Protein AF-A0A836RP99-F1 (afdb_monomer_lite)

Radius of gyration: 42.67 Å; chains: 1; bounding box: 109×90×119 Å

Foldseek 3Di:
DDDDDDDDDDDDPDDDDDDDDPPDPDDDPDDDDDDDDPDDPDCPPVVVVVVVVVVVVVVVVVVVVVVVVVVVVVVVVVVVLVVLFVVQQVVLLVVVVVVCVVPVPDDDDQAFDKDAPDDFWIKTKDWAQDPPDQWTKIWIWTWGGHDPDPIDIDIDIDIHGDPDDPPVPPPPDALEAAPDDEDEAEADAQAEAQEEHHYQYHYHYDPHYHYNYAYWYQDPPPDDTDGPDDDDDDDDDDDDDDDDDEDEPVPPPPDPDWDPDDPPDDDDDDPDPDDDPPPPPPPPPFDETEGELDEQAQDPVRNQSEHEYAGEYEYAYQYHREHHYYYPYHDHYDYHNHHRHYPPPPPPPPPVVPDDD

Secondary structure (DSSP, 8-state):
-PPP---PPP-----------------------------PPP-TTHHHHHHHHHHHHHHHHHHHHHHHHHHHHHHHHHHHHHHHHHHHHHHHHHHHHHHHHH-TT-PPPSS-EEEEEETTEEEEEEEE--SSSSEEEEEEEEEE--TTS-PEEEEEEEEEE-SS-----S-TTEEEEE--SS--EEEPTT-EE-SEEEESS-EEEPTT-EE-S-EEE--SSSS-PBP---------------PPPPEEGGGS-SSS-------------------------------EEEE-SEEE---SS-TT-EEEESSEEEE-SSEEEESEEEESS-EEE-SSSEEEE----------------

Sequence (357 aa):
MRPATKKHGSGAAMRATVVVRKGKAKGGRAGIGLMHMPAVGPIRGLAMLMVLAMLAVAVSVSFAMIRSALVEELLTSRRSSDFEARQAADTGASLALKRLAADPGWIPDPNPLTGSLGNDRSFSVEVQISDEGRGRQIRSVGQVGGEGGEGKAVERTLLVALTKQPTDVQPQAAIMAFRGSGVGVRLRANMRVDGDVWARSTVKIQQGVQLDGQVRERAQFGLGWSEVKPHKLTRYWTPGGDEYHSYDLAAIGPGNGVGDGYGSGNGADDDFEGDGDDGEGDGEGQSTITLRNIVLGPGSDNPRGVYFFDGTIVLENNVLLEGTLVATGNIIISGSDIHLAVVVPAGGSGTGDPAGS

pLDDT: mean 70.55, std 21.05, range [19.95, 97.25]

Structure (mmCIF, N/CA/C/O backbone):
data_AF-A0A836RP99-F1
#
_entry.id   AF-A0A836RP99-F1
#
loop_
_atom_site.group_PDB
_atom_site.id
_atom_site.type_symbol
_atom_site.label_atom_id
_atom_site.label_alt_id
_atom_site.label_comp_id
_atom_site.label_asym_id
_atom_site.label_entity_id
_atom_site.label_seq_id
_atom_site.pdbx_PDB_ins_code
_atom_site.Cartn_x
_atom_site.Cartn_y
_atom_site.Cartn_z
_atom_site.occupancy
_atom_site.B_iso_or_equiv
_atom_site.auth_seq_id
_atom_site.auth_comp_id
_atom_site.auth_asym_id
_atom_site.auth_atom_id
_atom_site.pdbx_PDB_model_num
ATOM 1 N N . MET A 1 1 ? 29.884 4.778 14.886 1.00 41.62 1 MET A N 1
ATOM 2 C CA . MET A 1 1 ? 30.180 5.228 13.507 1.00 41.62 1 MET A CA 1
ATOM 3 C C . MET A 1 1 ? 28.860 5.582 12.835 1.00 41.62 1 MET A C 1
ATOM 5 O O . MET A 1 1 ? 28.009 4.714 12.735 1.00 41.62 1 MET A O 1
ATOM 9 N N . ARG A 1 2 ? 28.632 6.858 12.493 1.00 30.08 2 ARG A N 1
ATOM 10 C CA . ARG A 1 2 ? 27.412 7.325 11.802 1.00 30.08 2 ARG A CA 1
ATOM 11 C C . ARG A 1 2 ? 27.676 7.367 10.291 1.00 30.08 2 ARG A C 1
ATOM 13 O O . ARG A 1 2 ? 28.750 7.845 9.927 1.00 30.08 2 ARG A O 1
ATOM 20 N N . PRO A 1 3 ? 26.756 6.920 9.418 1.00 47.09 3 PRO A N 1
ATOM 21 C CA . PRO A 1 3 ? 26.960 7.034 7.983 1.00 47.09 3 PRO A CA 1
ATOM 22 C C . PRO A 1 3 ? 26.645 8.460 7.512 1.00 47.09 3 PRO A C 1
ATOM 24 O O . PRO A 1 3 ? 25.686 9.092 7.956 1.00 47.09 3 PRO A O 1
ATOM 27 N N . ALA A 1 4 ? 27.498 8.970 6.628 1.00 42.44 4 ALA A N 1
ATOM 28 C CA . ALA A 1 4 ? 27.385 10.290 6.032 1.00 42.44 4 ALA A CA 1
ATOM 29 C C . ALA A 1 4 ? 26.243 10.328 5.004 1.00 42.44 4 ALA A C 1
ATOM 31 O O . ALA A 1 4 ? 26.237 9.579 4.029 1.00 42.44 4 ALA A O 1
ATOM 32 N N . THR A 1 5 ? 25.295 11.241 5.199 1.00 42.00 5 THR A N 1
ATOM 33 C CA . THR A 1 5 ? 24.231 11.546 4.239 1.00 42.00 5 THR A CA 1
ATOM 34 C C . THR A 1 5 ? 24.815 12.286 3.034 1.00 42.00 5 THR A C 1
ATOM 36 O O . THR A 1 5 ? 25.232 13.443 3.143 1.00 42.00 5 THR A O 1
ATOM 39 N N . LYS A 1 6 ? 24.849 11.622 1.875 1.00 45.50 6 LYS A N 1
ATOM 40 C CA . LYS A 1 6 ? 25.218 12.220 0.585 1.00 45.50 6 LYS A CA 1
ATOM 41 C C . LYS A 1 6 ? 24.062 13.097 0.091 1.00 45.50 6 LYS A C 1
ATOM 43 O O . LYS A 1 6 ? 22.984 12.607 -0.227 1.00 45.50 6 LYS A O 1
ATOM 48 N N . LYS A 1 7 ? 24.296 14.409 0.040 1.00 42.47 7 LYS A N 1
ATOM 49 C CA . LYS A 1 7 ? 23.385 15.413 -0.527 1.00 42.47 7 LYS A CA 1
ATOM 50 C C . LYS A 1 7 ? 23.347 15.233 -2.051 1.00 42.47 7 LYS 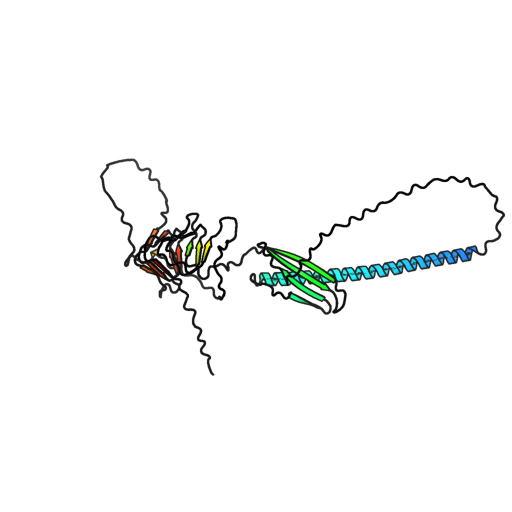A C 1
ATOM 52 O O . LYS A 1 7 ? 24.346 15.501 -2.717 1.00 42.47 7 LYS A O 1
ATOM 57 N N . HIS A 1 8 ? 22.225 14.774 -2.604 1.00 42.28 8 HIS A N 1
ATOM 58 C CA . HIS A 1 8 ? 22.010 14.786 -4.050 1.00 42.28 8 HIS A CA 1
ATOM 59 C C . HIS A 1 8 ? 21.801 16.229 -4.520 1.00 42.28 8 HIS A C 1
ATOM 61 O O . HIS A 1 8 ? 20.887 16.924 -4.078 1.00 42.28 8 HIS A O 1
ATOM 67 N N . GLY A 1 9 ? 22.712 16.691 -5.376 1.00 39.47 9 GLY A N 1
ATOM 68 C CA . GLY A 1 9 ? 22.651 17.997 -6.012 1.00 39.47 9 GLY A CA 1
ATOM 69 C C . GLY A 1 9 ? 21.488 18.073 -6.995 1.00 39.47 9 GLY A C 1
ATOM 70 O O . GLY A 1 9 ? 21.336 17.215 -7.860 1.00 39.47 9 GLY A O 1
ATOM 71 N N . SER A 1 10 ? 20.691 19.127 -6.838 1.00 40.22 10 SER A N 1
ATOM 72 C CA . SER A 1 10 ? 19.699 19.599 -7.800 1.00 40.22 10 SER A CA 1
ATOM 73 C C . SER A 1 10 ? 20.322 19.701 -9.196 1.00 40.22 10 SER A C 1
ATOM 75 O O . SER A 1 10 ? 21.293 20.433 -9.404 1.00 40.22 10 SER A O 1
ATOM 77 N N . GLY A 1 11 ? 19.781 18.930 -10.139 1.00 40.53 11 GLY A N 1
ATOM 78 C CA . GLY A 1 11 ? 20.155 18.973 -11.546 1.00 40.53 11 GLY A CA 1
ATOM 79 C C . GLY A 1 11 ? 19.749 20.309 -12.156 1.00 40.53 11 GLY A C 1
ATOM 80 O O . GLY A 1 11 ? 18.599 20.506 -12.542 1.00 40.53 11 GLY A O 1
ATOM 81 N N . ALA A 1 12 ? 20.706 21.230 -12.252 1.00 42.59 12 ALA A N 1
ATOM 82 C CA . ALA A 1 12 ? 20.560 22.443 -13.036 1.00 42.59 12 ALA A CA 1
ATOM 83 C C . ALA A 1 12 ? 20.386 22.061 -14.513 1.00 42.59 12 ALA A C 1
ATOM 85 O O . ALA A 1 12 ? 21.287 21.501 -15.140 1.00 42.59 12 ALA A O 1
ATOM 86 N N . ALA A 1 13 ? 19.209 22.357 -15.065 1.00 44.91 13 ALA A N 1
ATOM 87 C CA . ALA A 1 13 ? 18.915 22.208 -16.480 1.00 44.91 13 ALA A CA 1
ATOM 88 C C . ALA A 1 13 ? 19.925 23.020 -17.309 1.00 44.91 13 ALA A C 1
ATOM 90 O O . ALA A 1 13 ? 19.914 24.252 -17.314 1.00 44.91 13 ALA A O 1
ATOM 91 N N . MET A 1 14 ? 20.809 22.314 -18.013 1.00 41.06 14 MET A N 1
ATOM 92 C CA . MET A 1 14 ? 21.788 22.893 -18.924 1.00 41.06 14 MET A CA 1
ATOM 93 C C . MET A 1 14 ? 21.050 23.445 -20.156 1.00 41.06 14 MET A C 1
ATOM 95 O O . MET A 1 14 ? 20.786 22.735 -21.124 1.00 41.06 14 MET A O 1
ATOM 99 N N . ARG A 1 15 ? 20.670 24.726 -20.121 1.00 42.41 15 ARG A N 1
ATOM 100 C CA . ARG A 1 15 ? 20.248 25.463 -21.319 1.00 42.41 15 ARG A CA 1
ATOM 101 C C . ARG A 1 15 ? 21.493 25.823 -22.126 1.00 42.41 15 ARG A C 1
ATOM 103 O O . ARG A 1 15 ? 22.201 26.772 -21.801 1.00 42.41 15 ARG A O 1
ATOM 110 N N . ALA A 1 16 ? 21.760 25.057 -23.179 1.00 43.38 16 ALA A N 1
ATOM 111 C CA . ALA A 1 16 ? 22.758 25.405 -24.179 1.00 43.38 16 ALA A CA 1
ATOM 112 C C . ALA A 1 16 ? 22.219 26.540 -25.067 1.00 43.38 16 ALA A C 1
ATOM 114 O O . ALA A 1 16 ? 21.420 26.317 -25.976 1.00 43.38 16 ALA A O 1
ATOM 115 N N . THR A 1 17 ? 22.638 27.773 -24.791 1.00 44.47 17 THR A N 1
ATOM 116 C CA . THR A 1 17 ? 22.351 28.928 -25.649 1.00 44.47 17 THR A CA 1
ATOM 117 C C . THR A 1 17 ? 23.368 28.955 -26.788 1.00 44.47 17 THR A C 1
ATOM 119 O O . THR A 1 17 ? 24.534 29.295 -26.585 1.00 44.47 17 THR A O 1
ATOM 122 N N . VAL A 1 18 ? 22.947 28.587 -27.998 1.00 50.62 18 VAL A N 1
ATOM 123 C CA . VAL A 1 18 ? 23.774 28.714 -29.207 1.00 50.62 18 VAL A CA 1
ATOM 124 C C . VAL A 1 18 ? 23.861 30.194 -29.581 1.00 50.62 18 VAL A C 1
ATOM 126 O O . VAL A 1 18 ? 22.927 30.771 -30.134 1.00 50.62 18 VAL A O 1
ATOM 129 N N . VAL A 1 19 ? 24.992 30.830 -29.271 1.00 50.84 19 VAL A N 1
ATOM 130 C CA . VAL A 1 19 ? 25.293 32.196 -29.718 1.00 50.84 19 VAL A CA 1
ATOM 131 C C . VAL A 1 19 ? 25.863 32.126 -31.133 1.00 50.84 19 VAL A C 1
ATOM 133 O O . VAL A 1 19 ? 27.052 31.882 -31.335 1.00 50.84 19 VAL A O 1
ATOM 136 N N . VAL A 1 20 ? 25.014 32.363 -32.132 1.00 54.31 20 VAL A N 1
ATOM 137 C CA . VAL A 1 20 ? 25.450 32.555 -33.521 1.00 54.31 20 VAL A CA 1
ATOM 138 C C . VAL A 1 20 ? 26.108 33.933 -33.632 1.00 54.31 20 VAL A C 1
ATOM 140 O O . VAL A 1 20 ? 25.438 34.959 -33.752 1.00 54.31 20 VAL A O 1
ATOM 143 N N . ARG A 1 21 ? 27.444 33.982 -33.582 1.00 43.94 21 ARG A N 1
ATOM 144 C CA . ARG A 1 21 ? 28.197 35.200 -33.909 1.00 43.94 21 ARG A CA 1
ATOM 145 C C . ARG A 1 21 ? 28.147 35.431 -35.419 1.00 43.94 21 ARG A C 1
ATOM 147 O O . ARG A 1 21 ? 28.812 34.746 -36.190 1.00 43.94 21 ARG A O 1
ATOM 154 N N . LYS A 1 22 ? 27.370 36.431 -35.835 1.00 49.56 22 LYS A N 1
ATOM 155 C CA . LYS A 1 22 ? 27.329 36.939 -37.210 1.00 49.56 22 LYS A CA 1
ATOM 156 C C . LYS A 1 22 ? 28.665 37.628 -37.521 1.00 49.56 22 LYS A C 1
ATOM 158 O O . LYS A 1 22 ? 28.880 38.782 -37.156 1.00 49.56 22 LYS A O 1
ATOM 163 N N . GLY A 1 23 ? 29.588 36.896 -38.145 1.00 49.03 23 GLY A N 1
ATOM 164 C CA . GLY A 1 23 ? 30.849 37.438 -38.645 1.00 49.03 23 GLY A CA 1
ATOM 165 C C . GLY A 1 23 ? 30.580 38.499 -39.712 1.00 49.03 23 GLY A C 1
ATOM 166 O O . GLY A 1 23 ? 30.047 38.204 -40.779 1.00 49.03 23 GLY A O 1
ATOM 167 N N . LYS A 1 24 ? 30.913 39.753 -39.405 1.00 50.66 24 LYS A N 1
ATOM 168 C CA . LYS A 1 24 ? 30.804 40.896 -40.315 1.00 50.66 24 LYS A CA 1
ATOM 169 C C . LYS A 1 24 ? 31.902 40.761 -41.376 1.00 50.66 24 LYS A C 1
ATOM 171 O O . LYS A 1 24 ? 33.063 41.054 -41.100 1.00 50.66 24 LYS A O 1
ATOM 176 N N . ALA A 1 25 ? 31.544 40.276 -42.565 1.00 48.72 25 ALA A N 1
ATOM 177 C CA . ALA A 1 25 ? 32.450 40.205 -43.705 1.00 48.72 25 ALA A CA 1
ATOM 178 C C . ALA A 1 25 ? 32.920 41.622 -44.071 1.00 48.72 25 ALA A C 1
ATOM 180 O O . ALA A 1 25 ? 32.130 42.486 -44.455 1.00 48.72 25 ALA A O 1
ATOM 181 N N . LYS A 1 26 ? 34.217 41.874 -43.883 1.00 53.69 26 LYS A N 1
ATOM 182 C CA . LYS A 1 26 ? 34.879 43.133 -44.217 1.00 53.69 26 LYS A CA 1
ATOM 183 C C . LYS A 1 26 ? 35.111 43.131 -45.729 1.00 53.69 26 LYS A C 1
ATOM 185 O O . LYS A 1 26 ? 35.974 42.413 -46.223 1.00 53.69 26 LYS A O 1
ATOM 190 N N . GLY A 1 27 ? 34.294 43.889 -46.458 1.00 52.59 27 GLY A N 1
ATOM 191 C CA . GLY A 1 27 ? 34.442 44.094 -47.896 1.00 52.59 27 GLY A CA 1
ATOM 192 C C . GLY A 1 27 ? 35.747 44.821 -48.209 1.00 52.59 27 GLY A C 1
ATOM 193 O O . GLY A 1 27 ? 35.818 46.042 -48.105 1.00 52.59 27 GLY A O 1
ATOM 194 N N . GLY A 1 28 ? 36.775 44.063 -48.584 1.00 46.94 28 GLY A N 1
ATOM 195 C CA . GLY A 1 28 ? 37.978 44.568 -49.234 1.00 46.94 28 GLY A CA 1
ATOM 196 C C . GLY A 1 28 ? 37.820 44.448 -50.745 1.00 46.94 28 GLY A C 1
ATOM 197 O O . GLY A 1 28 ? 38.075 43.390 -51.312 1.00 46.94 28 GLY A O 1
ATOM 198 N N . ARG A 1 29 ? 37.383 45.527 -51.401 1.00 52.28 29 ARG A N 1
ATOM 199 C CA . ARG A 1 29 ? 37.520 45.699 -52.854 1.00 52.28 29 ARG A CA 1
ATOM 200 C C . ARG A 1 29 ? 39.002 45.940 -53.155 1.00 52.28 29 ARG A C 1
ATOM 202 O O . ARG A 1 29 ? 39.464 47.073 -53.082 1.00 52.28 29 ARG A O 1
ATOM 209 N N . ALA A 1 30 ? 39.740 44.880 -53.466 1.00 50.22 30 ALA A N 1
ATOM 210 C CA . ALA A 1 30 ? 41.013 44.992 -54.166 1.00 50.22 30 ALA A CA 1
ATOM 211 C C . ALA A 1 30 ? 40.717 44.962 -55.671 1.00 50.22 30 ALA A C 1
ATOM 213 O O . ALA A 1 30 ? 40.128 44.005 -56.172 1.00 50.22 30 ALA A O 1
ATOM 214 N N . GLY A 1 31 ? 41.053 46.048 -56.369 1.00 50.94 31 GLY A N 1
ATOM 215 C CA . GLY A 1 31 ? 40.954 46.136 -57.820 1.00 50.94 31 GLY A CA 1
ATOM 216 C C . GLY A 1 31 ? 41.864 45.100 -58.469 1.00 50.94 31 GLY A C 1
ATOM 217 O O . GLY A 1 31 ? 43.080 45.143 -58.302 1.00 50.94 31 GLY A O 1
ATOM 218 N N . ILE A 1 32 ? 41.263 44.160 -59.191 1.00 50.28 32 ILE A N 1
ATOM 219 C CA . ILE A 1 32 ? 41.982 43.183 -60.001 1.00 50.28 32 ILE A CA 1
ATOM 220 C C . ILE A 1 32 ? 42.312 43.876 -61.322 1.00 50.28 32 ILE A C 1
ATOM 222 O O . ILE A 1 32 ? 41.437 44.097 -62.158 1.00 50.28 32 ILE A O 1
ATOM 226 N N . GLY A 1 33 ? 43.577 44.264 -61.474 1.00 49.03 33 GLY A N 1
ATOM 227 C CA . GLY A 1 33 ? 44.131 44.668 -62.758 1.00 49.03 33 GLY A CA 1
ATOM 228 C C . GLY A 1 33 ? 44.092 43.489 -63.727 1.00 49.03 33 GLY A C 1
ATOM 229 O O . GLY A 1 33 ? 44.551 42.395 -63.399 1.00 49.03 33 GLY A O 1
ATOM 230 N N . LEU A 1 34 ? 43.529 43.717 -64.915 1.00 51.47 34 LEU A N 1
ATOM 231 C CA . LEU A 1 34 ? 43.629 42.804 -66.049 1.00 51.47 34 LEU A CA 1
ATOM 232 C C . LEU A 1 34 ? 45.110 42.632 -66.421 1.00 51.47 34 LEU A C 1
ATOM 234 O O . LEU A 1 34 ? 45.678 43.465 -67.124 1.00 51.47 34 LEU A O 1
ATOM 238 N N . MET A 1 35 ? 45.729 41.539 -65.978 1.00 49.06 35 MET A N 1
ATOM 239 C CA . MET A 1 35 ? 46.938 41.020 -66.610 1.00 49.06 35 MET A CA 1
ATOM 240 C C . MET A 1 35 ? 46.537 39.966 -67.639 1.00 49.06 35 MET A C 1
ATOM 242 O O . MET A 1 35 ? 45.934 38.946 -67.311 1.00 49.06 35 MET A O 1
ATOM 246 N N . HIS A 1 36 ? 46.867 40.260 -68.896 1.00 52.25 36 HIS A N 1
ATOM 247 C CA . HIS A 1 36 ? 46.822 39.348 -70.033 1.00 52.25 36 HIS A CA 1
ATOM 248 C C . HIS A 1 36 ? 47.552 38.042 -69.681 1.00 52.25 36 HIS A C 1
ATOM 250 O O . HIS A 1 36 ? 48.761 38.054 -69.450 1.00 52.25 36 HIS A O 1
ATOM 256 N N . MET A 1 37 ? 46.828 36.922 -69.638 1.00 46.06 37 MET A N 1
ATOM 257 C CA . MET A 1 37 ? 47.446 35.602 -69.533 1.00 46.06 37 MET A CA 1
ATOM 258 C C . MET A 1 37 ? 47.820 35.087 -70.931 1.00 46.06 37 MET A C 1
ATOM 260 O O . MET A 1 37 ? 46.981 35.136 -71.834 1.00 46.06 37 MET A O 1
ATOM 264 N N . PRO A 1 38 ? 49.051 34.583 -71.128 1.00 50.22 38 PRO A N 1
ATOM 265 C CA . PRO A 1 38 ? 49.446 33.929 -72.368 1.00 50.22 38 PRO A CA 1
ATOM 266 C C . PRO A 1 38 ? 48.685 32.608 -72.554 1.00 50.22 38 PRO A C 1
ATOM 268 O O . PRO A 1 38 ? 48.367 31.911 -71.589 1.00 50.22 38 PRO A O 1
ATOM 271 N N . ALA A 1 39 ? 48.391 32.277 -73.812 1.00 56.56 39 ALA A N 1
ATOM 272 C CA . ALA A 1 39 ? 47.653 31.087 -74.216 1.00 56.56 39 ALA A CA 1
ATOM 273 C C . ALA A 1 39 ? 48.288 29.801 -73.652 1.00 56.56 39 ALA A C 1
ATOM 275 O O . ALA A 1 39 ? 49.416 29.439 -73.987 1.00 56.56 39 ALA A O 1
ATOM 276 N N . VAL A 1 40 ? 47.543 29.115 -72.785 1.00 57.91 40 VAL A N 1
ATOM 277 C CA . VAL A 1 40 ? 47.933 27.843 -72.169 1.00 57.91 40 VAL A CA 1
ATOM 278 C C . VAL A 1 40 ? 47.728 26.713 -73.182 1.00 57.91 40 VAL A C 1
ATOM 280 O O . VAL A 1 40 ? 46.651 26.574 -73.761 1.00 57.91 40 VAL A O 1
ATOM 283 N N . GLY A 1 41 ? 48.775 25.914 -73.403 1.00 63.50 41 GLY A N 1
ATOM 284 C CA . GLY A 1 41 ? 48.757 24.744 -74.286 1.00 63.50 41 GLY A CA 1
ATOM 285 C C . GLY A 1 41 ? 47.799 23.627 -73.829 1.00 63.50 41 GLY A C 1
ATOM 286 O O . GLY A 1 41 ? 47.273 23.664 -72.715 1.00 63.50 41 GLY A O 1
ATOM 287 N N . PRO A 1 42 ? 47.556 22.611 -74.680 1.00 59.50 42 PRO A N 1
ATOM 288 C CA . PRO A 1 42 ? 46.519 21.600 -74.473 1.00 59.50 42 PRO A CA 1
ATOM 289 C C . PRO A 1 42 ? 46.696 20.842 -73.147 1.00 59.50 42 PRO A C 1
ATOM 291 O O . PRO A 1 42 ? 47.674 20.125 -72.931 1.00 59.50 42 PRO A O 1
ATOM 294 N N . ILE A 1 43 ? 45.709 21.002 -72.262 1.00 62.41 43 ILE A N 1
ATOM 295 C CA . ILE A 1 43 ? 45.704 20.565 -70.861 1.00 62.41 43 ILE A CA 1
ATOM 296 C C . ILE A 1 43 ? 45.488 19.044 -70.767 1.00 62.41 43 ILE A C 1
ATOM 298 O O . ILE A 1 43 ? 44.419 18.566 -70.394 1.00 62.41 43 ILE A O 1
ATOM 302 N N . ARG A 1 44 ? 46.507 18.245 -71.096 1.00 68.81 44 ARG A N 1
ATOM 303 C CA . ARG A 1 44 ? 46.430 16.771 -71.000 1.00 68.81 44 ARG A CA 1
ATOM 304 C C . ARG A 1 44 ? 46.370 16.240 -69.555 1.00 68.81 44 ARG A C 1
ATOM 306 O O . ARG A 1 44 ? 46.024 15.083 -69.355 1.00 68.81 44 ARG A O 1
ATOM 313 N N . GLY A 1 45 ? 46.614 17.082 -68.546 1.00 81.88 45 GLY A N 1
ATOM 314 C CA . GLY A 1 45 ? 46.471 16.733 -67.122 1.00 81.88 45 GLY A CA 1
ATOM 315 C C . GLY A 1 45 ? 45.065 16.924 -66.530 1.00 81.88 45 GLY A C 1
ATOM 316 O O . GLY A 1 45 ? 44.789 16.412 -65.447 1.00 81.88 45 GLY A O 1
ATOM 317 N N . LEU A 1 46 ? 44.156 17.629 -67.218 1.00 83.44 46 LEU A N 1
ATOM 318 C CA . LEU A 1 46 ? 42.842 17.983 -66.657 1.00 83.44 46 LEU A CA 1
ATOM 319 C C . LEU A 1 46 ? 41.944 16.757 -66.454 1.00 83.44 46 LEU A C 1
ATOM 321 O O . LEU A 1 46 ? 41.243 16.660 -65.450 1.00 83.44 46 LEU A O 1
ATOM 325 N N . ALA A 1 47 ? 41.988 15.807 -67.389 1.00 86.25 47 ALA A N 1
ATOM 326 C CA . ALA A 1 47 ? 41.173 14.598 -67.325 1.00 86.25 47 ALA A CA 1
ATOM 327 C C . ALA A 1 47 ? 41.519 13.745 -66.093 1.00 86.25 47 ALA A C 1
ATOM 329 O O . ALA A 1 47 ? 40.623 13.280 -65.393 1.00 86.25 47 ALA A O 1
ATOM 330 N N . MET A 1 48 ? 42.810 13.606 -65.771 1.00 89.56 48 MET A N 1
ATOM 331 C CA . MET A 1 48 ? 43.255 12.873 -64.583 1.00 89.56 48 MET A CA 1
ATOM 332 C C . MET A 1 48 ? 42.802 13.563 -63.291 1.00 89.56 48 MET A C 1
ATOM 334 O O . MET A 1 48 ? 42.346 12.892 -62.367 1.00 89.56 48 MET A O 1
ATOM 338 N N . LEU A 1 49 ? 42.856 14.899 -63.243 1.00 91.06 49 LEU A N 1
ATOM 339 C CA . LEU A 1 49 ? 42.349 15.666 -62.103 1.00 91.06 49 LEU A CA 1
ATOM 340 C C . LEU A 1 49 ? 40.837 15.505 -61.928 1.00 91.06 49 LEU A C 1
ATOM 342 O O . LEU A 1 49 ? 40.378 15.358 -60.799 1.00 91.06 49 LEU A O 1
ATOM 346 N N . MET A 1 50 ? 40.066 15.477 -63.018 1.00 91.38 50 MET A N 1
ATOM 347 C CA . MET A 1 50 ? 38.624 15.232 -62.936 1.00 91.38 50 MET A CA 1
ATOM 348 C C . MET A 1 50 ? 38.298 13.825 -62.435 1.00 91.38 50 MET A C 1
ATOM 350 O O . MET A 1 50 ? 37.428 13.684 -61.580 1.00 91.38 50 MET A O 1
ATOM 354 N N . VAL A 1 51 ? 39.016 12.797 -62.896 1.00 95.06 51 VAL A N 1
ATOM 355 C CA . VAL A 1 51 ? 38.821 11.422 -62.406 1.00 95.06 51 VAL A CA 1
ATOM 356 C C . VAL A 1 51 ? 39.170 11.317 -60.922 1.00 95.06 51 VAL A C 1
ATOM 358 O O . VAL A 1 51 ? 38.392 10.757 -60.153 1.00 95.06 51 VAL A O 1
ATOM 361 N N . LEU A 1 52 ? 40.293 11.901 -60.490 1.00 95.62 52 LEU A N 1
ATOM 362 C CA . LEU A 1 52 ? 40.677 11.918 -59.076 1.00 95.62 52 LEU A CA 1
ATOM 363 C C . LEU A 1 52 ? 39.665 12.683 -58.215 1.00 95.62 52 LEU A C 1
ATOM 365 O O . LEU A 1 52 ? 39.309 12.213 -57.136 1.00 95.62 52 LEU A O 1
ATOM 369 N N . ALA A 1 53 ? 39.156 13.821 -58.697 1.00 95.94 53 ALA A N 1
ATOM 370 C CA . ALA A 1 53 ? 38.115 14.576 -58.006 1.00 95.94 53 ALA A CA 1
ATOM 371 C C . ALA A 1 53 ? 36.817 13.764 -57.884 1.00 95.94 53 ALA A C 1
ATOM 373 O O . ALA A 1 53 ? 36.227 13.700 -56.807 1.00 95.94 53 ALA A O 1
ATOM 374 N N . MET A 1 54 ? 36.398 13.088 -58.956 1.00 96.56 54 MET A N 1
ATOM 375 C CA . MET A 1 54 ? 35.196 12.254 -58.952 1.00 96.56 54 MET A CA 1
ATOM 376 C C . MET A 1 54 ? 35.346 11.044 -58.021 1.00 96.56 54 MET A C 1
ATOM 378 O O . MET A 1 54 ? 34.414 10.713 -57.289 1.00 96.56 54 MET A O 1
ATOM 382 N N . LEU A 1 55 ? 36.531 10.431 -57.977 1.00 97.12 55 LEU A N 1
ATOM 383 C CA . LEU A 1 55 ? 36.833 9.320 -57.077 1.00 97.12 55 LEU A CA 1
ATOM 384 C C . LEU A 1 55 ? 36.864 9.769 -55.608 1.00 97.12 55 LEU A C 1
ATOM 386 O O . LEU A 1 55 ? 36.309 9.085 -54.752 1.00 97.12 55 LEU A O 1
ATOM 390 N N . ALA A 1 56 ? 37.421 10.946 -55.310 1.00 97.12 56 ALA A N 1
ATOM 391 C CA . ALA A 1 56 ? 37.379 11.525 -53.967 1.00 97.12 56 ALA A CA 1
ATOM 392 C C . ALA A 1 56 ? 35.934 11.793 -53.506 1.00 97.12 56 ALA A C 1
ATOM 394 O O . ALA A 1 56 ? 35.571 11.464 -52.372 1.00 97.12 56 ALA A O 1
ATOM 395 N N . VAL A 1 57 ? 35.082 12.315 -54.396 1.00 96.94 57 VAL A N 1
ATOM 396 C CA . VAL A 1 57 ? 33.650 12.497 -54.112 1.00 96.94 57 VAL A CA 1
ATOM 397 C C . VAL A 1 57 ? 32.979 11.144 -53.861 1.00 96.94 57 VAL A C 1
ATOM 399 O O . VAL A 1 57 ? 32.308 10.988 -52.843 1.00 96.94 57 VAL A O 1
ATOM 402 N N . ALA A 1 58 ? 33.224 10.133 -54.696 1.00 97.12 58 ALA A N 1
ATOM 403 C CA . ALA A 1 58 ? 32.652 8.798 -54.511 1.00 97.12 58 ALA A CA 1
ATOM 404 C C . ALA A 1 58 ? 33.044 8.157 -53.164 1.00 97.12 58 ALA A C 1
ATOM 406 O O . ALA A 1 58 ? 32.185 7.616 -52.461 1.00 97.12 58 ALA A O 1
ATOM 407 N N . VAL A 1 59 ? 34.315 8.264 -52.760 1.00 97.25 59 VAL A N 1
ATOM 408 C CA . VAL A 1 59 ? 34.796 7.747 -51.466 1.00 97.25 59 VAL A CA 1
ATOM 409 C C . VAL A 1 59 ? 34.159 8.501 -50.298 1.00 97.25 59 VAL A C 1
ATOM 411 O O . VAL A 1 59 ? 33.712 7.873 -49.339 1.00 97.25 59 VAL A O 1
ATOM 414 N N . SER A 1 60 ? 34.059 9.832 -50.374 1.00 96.81 60 SER A N 1
ATOM 415 C CA . SER A 1 60 ? 33.437 10.629 -49.305 1.00 96.81 60 SER A CA 1
ATOM 416 C C . SER A 1 60 ? 31.944 10.330 -49.126 1.00 96.81 60 SER A C 1
ATOM 418 O O . SER A 1 60 ? 31.486 10.200 -47.989 1.00 96.81 60 SER A O 1
ATOM 420 N N . VAL A 1 61 ? 31.199 10.135 -50.220 1.00 96.50 61 VAL A N 1
ATOM 421 C CA . VAL A 1 61 ? 29.786 9.720 -50.175 1.00 96.50 61 VAL A CA 1
ATOM 422 C C . VAL A 1 61 ? 29.653 8.308 -49.603 1.00 96.50 61 VAL A C 1
ATOM 424 O O . VAL A 1 61 ? 28.822 8.085 -48.725 1.00 96.50 61 VAL A O 1
ATOM 427 N N . SER A 1 62 ? 30.507 7.373 -50.026 1.00 97.19 62 SER A N 1
ATOM 428 C CA . SER A 1 62 ? 30.500 5.995 -49.509 1.00 97.19 62 SER A CA 1
ATOM 429 C C . SER A 1 62 ? 30.779 5.955 -48.005 1.00 97.19 62 SER A C 1
ATOM 431 O O . SER A 1 62 ? 30.070 5.289 -47.252 1.00 97.19 62 SER A O 1
ATOM 433 N N . PHE A 1 63 ? 31.760 6.732 -47.538 1.00 96.81 63 PHE A N 1
ATOM 434 C CA . PHE A 1 63 ? 32.060 6.861 -46.114 1.00 96.81 63 PHE A CA 1
ATOM 435 C C . PHE A 1 63 ? 30.894 7.484 -45.331 1.00 96.81 63 PHE A C 1
ATOM 437 O O . PHE A 1 63 ? 30.561 7.012 -44.242 1.00 96.81 63 PHE A O 1
ATOM 444 N N . ALA A 1 64 ? 30.237 8.509 -45.884 1.00 95.19 64 ALA A N 1
ATOM 445 C CA . ALA A 1 64 ? 29.060 9.117 -45.267 1.00 95.19 64 ALA A CA 1
ATOM 446 C C . ALA A 1 64 ? 27.897 8.117 -45.132 1.00 95.19 64 ALA A C 1
ATOM 448 O O . ALA A 1 64 ? 27.263 8.068 -44.077 1.00 95.19 64 ALA A O 1
ATOM 449 N N . MET A 1 65 ? 27.659 7.283 -46.150 1.00 95.56 65 MET A N 1
ATOM 450 C CA . MET A 1 65 ? 26.634 6.235 -46.109 1.00 95.56 65 MET A CA 1
ATOM 451 C C . MET A 1 65 ? 26.947 5.155 -45.066 1.00 95.56 65 MET A C 1
ATOM 453 O O . MET A 1 65 ? 26.082 4.842 -44.251 1.00 95.56 65 MET A O 1
ATOM 457 N N . ILE A 1 66 ? 28.187 4.648 -45.019 1.00 96.56 66 ILE A N 1
ATOM 458 C CA . ILE A 1 66 ? 28.610 3.647 -44.020 1.00 96.56 66 ILE A CA 1
ATOM 459 C C . ILE A 1 66 ? 28.442 4.197 -42.600 1.00 96.56 66 ILE A C 1
ATOM 461 O O . ILE A 1 66 ? 27.904 3.524 -41.722 1.00 96.56 66 ILE A O 1
ATOM 465 N N . ARG A 1 67 ? 28.849 5.450 -42.369 1.00 95.69 67 ARG A N 1
ATOM 466 C CA . ARG A 1 67 ? 28.674 6.099 -41.068 1.00 95.69 67 ARG A CA 1
ATOM 467 C C . ARG A 1 67 ? 27.197 6.254 -40.700 1.00 95.69 67 ARG A C 1
ATOM 469 O O . ARG A 1 67 ? 26.857 6.060 -39.537 1.00 95.69 67 ARG A O 1
ATOM 476 N N . SER A 1 68 ? 26.336 6.602 -41.658 1.00 94.06 68 SER A N 1
ATOM 477 C CA . SER A 1 68 ? 24.894 6.725 -41.417 1.00 94.06 68 SER A CA 1
ATOM 478 C C . SER A 1 68 ? 24.278 5.389 -41.002 1.00 94.06 68 SER A C 1
ATOM 480 O O . SER A 1 68 ? 23.562 5.348 -40.006 1.00 94.06 68 SER A O 1
ATOM 482 N N . ALA A 1 69 ? 24.617 4.300 -41.700 1.00 94.50 69 ALA A N 1
ATOM 483 C CA . ALA A 1 69 ? 24.127 2.960 -41.381 1.00 94.50 69 ALA A CA 1
ATOM 484 C C . ALA A 1 69 ? 24.569 2.500 -39.979 1.00 94.50 69 ALA A C 1
ATOM 486 O O . ALA A 1 69 ? 23.747 2.032 -39.196 1.00 94.50 69 ALA A O 1
ATOM 487 N N . LEU A 1 70 ? 25.840 2.726 -39.616 1.00 94.62 70 LEU A N 1
ATOM 488 C CA . LEU A 1 70 ? 26.351 2.402 -38.277 1.00 94.62 70 LEU A CA 1
ATOM 489 C C . LEU A 1 70 ? 25.637 3.190 -37.170 1.00 94.62 70 LEU A C 1
ATOM 491 O O . LEU A 1 70 ? 25.342 2.653 -36.104 1.00 94.62 70 LEU A O 1
ATOM 495 N N . VAL A 1 71 ? 25.349 4.474 -37.399 1.00 95.25 71 VAL A N 1
ATOM 496 C CA . VAL A 1 71 ? 24.609 5.291 -36.425 1.00 95.25 71 VAL A CA 1
ATOM 497 C C . VAL A 1 71 ? 23.166 4.804 -36.293 1.00 95.25 71 VAL A C 1
ATOM 499 O O . VAL A 1 71 ? 22.646 4.760 -35.180 1.00 95.25 71 VAL A O 1
ATOM 502 N N . GLU A 1 72 ? 22.524 4.415 -37.393 1.00 95.38 72 GLU A N 1
ATOM 503 C CA . GLU A 1 72 ? 21.159 3.890 -37.380 1.00 95.38 72 GLU A CA 1
ATOM 504 C C . GLU A 1 72 ? 21.059 2.550 -36.641 1.00 95.38 72 GLU A C 1
ATOM 506 O O . GLU A 1 72 ? 20.148 2.372 -35.830 1.00 95.38 72 GLU A O 1
ATOM 511 N N . GLU A 1 73 ? 22.027 1.650 -36.819 1.00 93.56 73 GLU A N 1
ATOM 512 C CA . GLU A 1 73 ? 22.097 0.384 -36.082 1.00 93.56 73 GLU A CA 1
ATOM 513 C C . GLU A 1 73 ? 22.281 0.617 -34.576 1.00 93.56 73 GLU A C 1
ATOM 515 O O . GLU A 1 73 ? 21.533 0.073 -33.759 1.00 93.56 73 GLU A O 1
ATOM 520 N N . LEU A 1 74 ? 23.202 1.508 -34.190 1.00 89.88 74 LEU A N 1
ATOM 521 C CA . LEU A 1 74 ? 23.416 1.863 -32.784 1.00 89.88 74 LEU A CA 1
ATOM 522 C C . LEU A 1 74 ? 22.183 2.527 -32.158 1.00 89.88 74 LEU A C 1
ATOM 524 O O . LEU A 1 74 ? 21.863 2.270 -30.995 1.00 89.88 74 LEU A O 1
ATOM 528 N N . LEU A 1 75 ? 21.473 3.375 -32.906 1.00 91.00 75 LEU A N 1
ATOM 529 C CA . LEU A 1 75 ? 20.230 3.990 -32.443 1.00 91.00 75 LEU A CA 1
ATOM 530 C C . LEU A 1 75 ? 19.105 2.962 -32.316 1.00 91.00 75 LEU A C 1
ATOM 532 O O . LEU A 1 75 ? 18.357 3.012 -31.340 1.00 91.00 75 LEU A O 1
ATOM 536 N N . THR A 1 76 ? 18.993 2.033 -33.262 1.00 91.75 76 THR A N 1
ATOM 537 C CA . THR A 1 76 ? 17.969 0.980 -33.257 1.00 91.75 76 THR A CA 1
ATOM 538 C C . THR A 1 76 ? 18.193 0.011 -32.100 1.00 91.75 76 THR A C 1
ATOM 540 O O . THR A 1 76 ? 17.269 -0.237 -31.326 1.00 91.75 76 THR A O 1
ATOM 543 N N . SER A 1 77 ? 19.436 -0.429 -31.892 1.00 87.25 77 SER A N 1
ATOM 544 C CA . SER A 1 77 ? 19.826 -1.269 -30.755 1.00 87.25 77 SER A CA 1
ATOM 545 C C . SER A 1 77 ? 19.552 -0.575 -29.413 1.00 87.25 77 SER A C 1
ATOM 547 O O . SER A 1 77 ? 18.883 -1.132 -28.538 1.00 87.25 77 SER A O 1
ATOM 549 N N . ARG A 1 78 ? 19.940 0.704 -29.271 1.00 87.00 78 ARG A N 1
ATOM 550 C CA . ARG A 1 78 ? 19.648 1.482 -28.054 1.00 87.00 78 ARG A CA 1
ATOM 551 C C . ARG A 1 78 ? 18.150 1.647 -27.810 1.00 87.00 78 ARG A C 1
ATOM 553 O O . ARG A 1 78 ? 17.714 1.454 -26.677 1.00 87.00 78 ARG A O 1
ATOM 560 N N . ARG A 1 79 ? 17.361 1.960 -28.842 1.00 91.56 79 ARG A N 1
ATOM 561 C CA . ARG A 1 79 ? 15.896 2.070 -28.729 1.00 91.56 79 ARG A CA 1
ATOM 562 C C . ARG A 1 79 ? 15.252 0.751 -28.310 1.00 91.56 79 ARG A C 1
ATOM 564 O O . ARG A 1 79 ? 14.340 0.779 -27.489 1.00 91.56 79 ARG A O 1
ATOM 571 N N . SER A 1 80 ? 15.745 -0.377 -28.823 1.00 90.62 80 SER A N 1
ATOM 572 C CA . SER A 1 80 ? 15.273 -1.703 -28.416 1.00 90.62 80 SER A CA 1
ATOM 573 C C . SER A 1 80 ? 15.545 -1.951 -26.931 1.00 90.62 80 SER A C 1
ATOM 575 O O . SER A 1 80 ? 14.616 -2.238 -26.182 1.00 90.62 80 SER A O 1
ATOM 577 N N . SER A 1 81 ? 16.783 -1.723 -26.469 1.00 88.25 81 SER A N 1
ATOM 578 C CA . SER A 1 81 ? 17.140 -1.888 -25.048 1.00 88.25 81 SER A CA 1
ATOM 579 C C . SER A 1 81 ? 16.324 -0.982 -24.112 1.00 88.25 81 SER A C 1
ATOM 581 O O . SER A 1 81 ? 15.938 -1.392 -23.019 1.00 88.25 81 SER A O 1
ATOM 583 N N . ASP A 1 82 ? 16.005 0.241 -24.554 1.00 91.12 82 ASP A N 1
ATOM 584 C CA . ASP A 1 82 ? 15.148 1.180 -23.824 1.00 91.12 82 ASP A CA 1
ATOM 585 C C . ASP A 1 82 ? 13.727 0.666 -23.651 1.00 91.12 82 ASP A C 1
ATOM 587 O O . ASP A 1 82 ? 13.135 0.794 -22.577 1.00 91.12 82 ASP A O 1
ATOM 591 N N . PHE A 1 83 ? 13.162 0.138 -24.732 1.00 92.44 83 PHE A N 1
ATOM 592 C CA . PHE A 1 83 ? 11.815 -0.398 -24.729 1.00 92.44 83 PHE A CA 1
ATOM 593 C C . PHE A 1 83 ? 11.720 -1.625 -23.819 1.00 92.44 83 PHE A C 1
ATOM 595 O O . PHE A 1 83 ? 10.819 -1.700 -22.984 1.00 92.44 83 PHE A O 1
ATOM 602 N N . GLU A 1 84 ? 12.693 -2.532 -23.903 1.00 90.25 84 GLU A N 1
ATOM 603 C CA . GLU A 1 84 ? 12.732 -3.733 -23.068 1.00 90.25 84 GLU A CA 1
ATOM 604 C C . GLU A 1 84 ? 12.901 -3.402 -21.577 1.00 90.25 84 GLU A C 1
ATOM 606 O O . GLU A 1 84 ? 12.185 -3.952 -20.741 1.00 90.25 84 GLU A O 1
ATOM 611 N N . ALA A 1 85 ? 13.775 -2.453 -21.222 1.00 89.19 85 ALA A N 1
ATOM 612 C CA . ALA A 1 85 ? 13.970 -2.054 -19.827 1.00 89.19 85 ALA A CA 1
ATOM 613 C C . ALA A 1 85 ? 12.716 -1.390 -19.241 1.00 89.19 85 ALA A C 1
ATOM 615 O O . ALA A 1 85 ? 12.375 -1.613 -18.078 1.00 89.19 85 ALA A O 1
ATOM 616 N N . ARG A 1 86 ? 11.975 -0.628 -20.057 1.00 92.75 86 ARG A N 1
ATOM 617 C CA . ARG A 1 86 ? 10.662 -0.087 -19.673 1.00 92.75 86 ARG A CA 1
ATOM 618 C C . ARG A 1 86 ? 9.643 -1.195 -19.445 1.00 92.75 86 ARG A C 1
ATOM 620 O O . ARG A 1 86 ? 8.981 -1.181 -18.415 1.00 92.75 86 ARG A O 1
ATOM 627 N N . GLN A 1 87 ? 9.556 -2.167 -20.351 1.00 92.69 87 GLN A N 1
ATOM 628 C CA . GLN A 1 87 ? 8.640 -3.299 -20.205 1.00 92.69 87 GLN A CA 1
ATOM 629 C C . GLN A 1 87 ? 8.952 -4.121 -18.945 1.00 92.69 87 GLN A C 1
ATOM 631 O O . GLN A 1 87 ? 8.035 -4.537 -18.233 1.00 92.69 87 GLN A O 1
ATOM 636 N N . ALA A 1 88 ? 10.235 -4.309 -18.628 1.00 88.75 88 ALA A N 1
ATOM 637 C CA . ALA A 1 88 ? 10.672 -4.978 -17.408 1.00 88.75 88 ALA A CA 1
ATOM 638 C C . ALA A 1 88 ? 10.267 -4.200 -16.145 1.00 88.75 88 ALA A C 1
ATOM 640 O O . ALA A 1 88 ? 9.693 -4.778 -15.220 1.00 88.75 88 ALA A O 1
ATOM 641 N N . ALA A 1 89 ? 10.477 -2.879 -16.138 1.00 89.69 89 ALA A N 1
ATOM 642 C CA . ALA A 1 89 ? 10.064 -2.017 -15.034 1.00 89.69 89 ALA A CA 1
ATOM 643 C C . ALA A 1 89 ? 8.535 -2.022 -14.845 1.00 89.69 89 ALA A C 1
ATOM 645 O O . ALA A 1 89 ? 8.055 -2.163 -13.718 1.00 89.69 89 ALA A O 1
ATOM 646 N N . ASP A 1 90 ? 7.764 -1.934 -15.931 1.00 92.50 90 ASP A N 1
ATOM 647 C CA . ASP A 1 90 ? 6.298 -1.922 -15.890 1.00 92.50 90 ASP A CA 1
ATOM 648 C C . ASP A 1 90 ? 5.738 -3.280 -15.410 1.00 92.50 90 ASP A C 1
ATOM 650 O O . ASP A 1 90 ? 4.770 -3.327 -14.642 1.00 92.50 90 ASP A O 1
ATOM 654 N N . THR A 1 91 ? 6.392 -4.391 -15.774 1.00 91.75 91 THR A N 1
ATOM 655 C CA . THR A 1 91 ? 6.035 -5.738 -15.293 1.00 91.75 91 THR A CA 1
ATOM 656 C C . THR A 1 91 ? 6.301 -5.887 -13.796 1.00 91.75 91 THR A C 1
ATOM 658 O O . THR A 1 91 ? 5.420 -6.331 -13.057 1.00 91.75 91 THR A O 1
ATOM 661 N N . GLY A 1 92 ? 7.474 -5.452 -13.325 1.00 88.62 92 GLY A N 1
ATOM 662 C CA . GLY A 1 92 ? 7.807 -5.463 -11.901 1.00 88.62 92 GLY A CA 1
ATOM 663 C C . GLY A 1 92 ? 6.850 -4.603 -11.066 1.00 88.62 92 GLY A C 1
ATOM 664 O O . GLY A 1 92 ? 6.349 -5.043 -10.030 1.00 88.62 92 GLY A O 1
ATOM 665 N N . ALA A 1 93 ? 6.503 -3.413 -11.561 1.00 90.06 93 ALA A N 1
ATOM 666 C CA . ALA A 1 93 ? 5.550 -2.525 -10.906 1.00 90.06 93 ALA A CA 1
ATOM 667 C C . ALA A 1 93 ? 4.141 -3.144 -10.830 1.00 90.06 93 ALA A C 1
ATOM 669 O O . ALA A 1 93 ? 3.488 -3.077 -9.788 1.00 90.06 93 ALA A O 1
ATOM 670 N N . SER A 1 94 ? 3.697 -3.806 -11.904 1.00 92.38 94 SER A N 1
ATOM 671 C CA . SER A 1 94 ? 2.410 -4.515 -11.950 1.00 92.38 94 SER A CA 1
ATOM 672 C C . SER A 1 94 ? 2.369 -5.706 -10.988 1.00 92.38 94 SER A C 1
ATOM 674 O O . SER A 1 94 ? 1.349 -5.946 -10.343 1.00 92.38 94 SER A O 1
ATOM 676 N N . LEU A 1 95 ? 3.479 -6.438 -10.848 1.00 90.81 95 LEU A N 1
ATOM 677 C CA . LEU A 1 95 ? 3.592 -7.562 -9.919 1.00 90.81 95 LEU A CA 1
ATOM 678 C C . LEU A 1 95 ? 3.563 -7.095 -8.458 1.00 90.81 95 LEU A C 1
ATOM 680 O O . LEU A 1 95 ? 2.832 -7.669 -7.649 1.00 90.81 95 LEU A O 1
ATOM 684 N N . ALA A 1 96 ? 4.278 -6.013 -8.138 1.00 89.31 96 ALA A N 1
ATOM 685 C CA . ALA A 1 96 ? 4.215 -5.385 -6.821 1.00 89.31 96 ALA A CA 1
ATOM 686 C C . ALA A 1 96 ? 2.810 -4.856 -6.506 1.00 89.31 96 ALA A C 1
ATOM 688 O O . ALA A 1 96 ? 2.309 -5.082 -5.407 1.00 89.31 96 ALA A O 1
ATOM 689 N N . LEU A 1 97 ? 2.134 -4.228 -7.474 1.00 90.62 97 LEU A N 1
ATOM 690 C CA . LEU A 1 97 ? 0.754 -3.773 -7.305 1.00 90.62 97 LEU A CA 1
ATOM 691 C C . LEU A 1 97 ? -0.205 -4.947 -7.067 1.00 90.62 97 LEU A C 1
ATOM 693 O O . LEU A 1 97 ? -1.044 -4.878 -6.174 1.00 90.62 97 LEU A O 1
ATOM 697 N N . LYS A 1 98 ? -0.064 -6.044 -7.821 1.00 92.06 98 LYS A N 1
ATOM 698 C CA . LYS A 1 98 ? -0.867 -7.260 -7.627 1.00 92.06 98 LYS A CA 1
ATOM 699 C C . LYS A 1 98 ? -0.638 -7.869 -6.244 1.00 92.06 98 LYS A C 1
ATOM 701 O O . LYS A 1 98 ? -1.594 -8.315 -5.615 1.00 92.06 98 LYS A O 1
ATOM 706 N N . ARG A 1 99 ? 0.607 -7.878 -5.757 1.00 89.69 99 ARG A N 1
ATOM 707 C CA . ARG A 1 99 ? 0.931 -8.377 -4.415 1.00 89.69 99 ARG A CA 1
ATOM 708 C C . ARG A 1 99 ? 0.339 -7.486 -3.329 1.00 89.69 99 ARG A C 1
ATOM 710 O O . ARG A 1 99 ? -0.287 -8.006 -2.417 1.00 89.69 99 ARG A O 1
ATOM 717 N N . LEU A 1 100 ? 0.460 -6.171 -3.490 1.00 87.31 100 LEU A N 1
ATOM 718 C CA . LEU A 1 100 ? -0.138 -5.179 -2.601 1.00 87.31 100 LEU A CA 1
ATOM 719 C C . LEU A 1 100 ? -1.671 -5.277 -2.561 1.00 87.31 100 LEU A C 1
ATOM 721 O O . LEU A 1 100 ? -2.279 -5.085 -1.516 1.00 87.31 100 LEU A O 1
ATOM 725 N N . ALA A 1 101 ? -2.298 -5.576 -3.700 1.00 87.81 101 ALA A N 1
ATOM 726 C CA . ALA A 1 101 ? -3.740 -5.781 -3.780 1.00 87.81 101 ALA A CA 1
ATOM 727 C C . ALA A 1 101 ? -4.188 -7.086 -3.101 1.00 87.81 101 ALA A C 1
ATOM 729 O O . ALA A 1 101 ? -5.279 -7.130 -2.541 1.00 87.81 101 ALA A O 1
ATOM 730 N N . ALA A 1 102 ? -3.364 -8.138 -3.156 1.00 89.88 102 ALA A N 1
ATOM 731 C CA . ALA A 1 102 ? -3.648 -9.417 -2.508 1.00 89.88 102 ALA A CA 1
ATOM 732 C C . ALA A 1 102 ? -3.430 -9.372 -0.986 1.00 89.88 102 ALA A C 1
ATOM 734 O O . ALA A 1 102 ? -4.164 -10.019 -0.248 1.00 89.88 102 ALA A O 1
ATOM 735 N N . ASP A 1 103 ? -2.433 -8.615 -0.531 1.00 88.12 103 ASP A N 1
ATOM 736 C CA . ASP A 1 103 ? -2.106 -8.429 0.879 1.00 88.12 103 ASP A CA 1
ATOM 737 C C . ASP A 1 103 ? -1.798 -6.942 1.142 1.00 88.12 103 ASP A C 1
ATOM 739 O O . ASP A 1 103 ? -0.662 -6.491 0.952 1.00 88.12 103 ASP A O 1
ATOM 743 N N . PRO A 1 104 ? -2.800 -6.153 1.578 1.00 82.69 104 PRO A N 1
ATOM 744 C CA . PRO A 1 104 ? -2.605 -4.748 1.930 1.00 82.69 104 PRO A CA 1
ATOM 745 C C . PRO A 1 104 ? -1.607 -4.554 3.077 1.00 82.69 104 PRO A C 1
ATOM 747 O O . PRO A 1 104 ? -1.030 -3.474 3.205 1.00 82.69 104 PRO A O 1
ATOM 750 N N . GLY A 1 105 ? -1.399 -5.575 3.913 1.00 82.50 105 GLY A N 1
ATOM 751 C CA . GLY A 1 105 ? -0.438 -5.587 5.011 1.00 82.50 105 GLY A CA 1
ATOM 752 C C . GLY A 1 105 ? 0.984 -5.932 4.575 1.00 82.50 105 GLY A C 1
ATOM 753 O O . GLY A 1 105 ? 1.900 -5.769 5.376 1.00 82.50 105 GLY A O 1
ATOM 754 N N . TRP A 1 106 ? 1.195 -6.341 3.318 1.00 83.94 106 TRP A N 1
ATOM 755 C CA . TRP A 1 106 ? 2.500 -6.764 2.823 1.00 83.94 106 TRP A CA 1
ATOM 756 C C . TRP A 1 106 ? 3.531 -5.644 2.978 1.00 83.94 106 TRP A C 1
ATOM 758 O O . TRP A 1 106 ? 3.466 -4.612 2.304 1.00 83.94 106 TRP A O 1
ATOM 768 N N . ILE A 1 107 ? 4.481 -5.850 3.883 1.00 79.12 107 ILE A N 1
ATOM 769 C CA . ILE A 1 107 ? 5.688 -5.044 3.998 1.00 79.12 107 ILE A CA 1
ATOM 770 C C . ILE A 1 107 ? 6.754 -5.813 3.216 1.00 79.12 107 ILE A C 1
ATOM 772 O O . ILE A 1 107 ? 7.013 -6.972 3.543 1.00 79.12 107 ILE A O 1
ATOM 776 N N . PRO A 1 108 ? 7.326 -5.230 2.153 1.00 73.81 108 PRO A N 1
ATOM 777 C CA . PRO A 1 108 ? 8.403 -5.873 1.422 1.00 73.81 108 PRO A CA 1
ATOM 778 C C . PRO A 1 108 ? 9.557 -6.116 2.386 1.00 73.81 108 PRO A C 1
ATOM 780 O O . PRO A 1 108 ? 9.968 -5.201 3.105 1.00 73.81 108 PRO A O 1
ATOM 783 N N . ASP A 1 109 ? 10.092 -7.332 2.380 1.00 77.69 109 ASP A N 1
ATOM 784 C CA . ASP A 1 109 ? 11.394 -7.574 2.980 1.00 77.69 109 ASP A CA 1
ATOM 785 C C . ASP A 1 109 ? 12.417 -6.600 2.366 1.00 77.69 109 ASP A C 1
ATOM 787 O O . ASP A 1 109 ? 12.258 -6.172 1.219 1.00 77.69 109 ASP A O 1
ATOM 791 N N . PRO A 1 110 ? 13.502 -6.253 3.078 1.00 73.12 110 PRO A N 1
ATOM 792 C CA . PRO A 1 110 ? 14.544 -5.363 2.554 1.00 73.12 110 PRO A CA 1
ATOM 793 C C . PRO A 1 110 ? 15.205 -5.879 1.263 1.00 73.12 110 PRO A C 1
ATOM 795 O O . PRO A 1 110 ? 15.960 -5.150 0.621 1.00 73.12 110 PRO A O 1
ATOM 798 N N . ASN A 1 111 ? 14.928 -7.125 0.877 1.00 79.94 111 ASN A N 1
ATOM 799 C CA . ASN A 1 111 ? 15.360 -7.698 -0.382 1.00 79.94 111 ASN A CA 1
ATOM 800 C C . ASN A 1 111 ? 14.365 -7.322 -1.492 1.00 79.94 111 ASN A C 1
ATOM 802 O O . ASN A 1 111 ? 13.189 -7.686 -1.402 1.00 79.94 111 ASN A O 1
ATOM 806 N N . PRO A 1 112 ? 14.814 -6.629 -2.554 1.00 81.19 112 PRO A N 1
ATOM 807 C CA . PRO A 1 112 ? 13.937 -6.268 -3.655 1.00 81.19 112 PRO A CA 1
ATOM 808 C C . PRO A 1 112 ? 13.382 -7.525 -4.332 1.00 81.19 112 PRO A C 1
ATOM 810 O O . PRO A 1 112 ? 14.066 -8.542 -4.459 1.00 81.19 112 PRO A O 1
ATOM 813 N N . LEU A 1 113 ? 12.136 -7.444 -4.798 1.00 83.31 113 LEU A N 1
ATOM 814 C CA . LEU A 1 113 ? 11.526 -8.499 -5.602 1.00 83.31 113 LEU A CA 1
ATOM 815 C C . LEU A 1 113 ? 12.248 -8.563 -6.942 1.00 83.31 113 LEU A C 1
ATOM 817 O O . LEU A 1 113 ? 12.112 -7.658 -7.767 1.00 83.31 113 LEU A O 1
ATOM 821 N N . THR A 1 114 ? 13.001 -9.632 -7.159 1.00 88.50 114 THR A N 1
ATOM 822 C CA . THR A 1 114 ? 13.671 -9.883 -8.429 1.00 88.50 114 THR A CA 1
ATOM 823 C C . THR A 1 114 ? 12.899 -10.900 -9.257 1.00 88.50 114 THR A C 1
ATOM 825 O O . THR A 1 114 ? 12.256 -11.813 -8.738 1.00 88.50 114 THR A O 1
ATOM 828 N N . GLY A 1 115 ? 12.946 -10.735 -10.573 1.00 87.31 115 GLY A N 1
ATOM 829 C CA . GLY A 1 115 ? 12.393 -11.697 -11.515 1.00 87.31 115 GLY A CA 1
ATOM 830 C C . GLY A 1 115 ? 13.121 -11.646 -12.848 1.00 87.31 115 GLY A C 1
ATOM 831 O O . GLY A 1 115 ? 13.755 -10.646 -13.186 1.00 87.31 115 GLY A O 1
ATOM 832 N N . SER A 1 116 ? 13.037 -12.741 -13.600 1.00 87.88 116 SER A N 1
ATOM 833 C CA . SER A 1 116 ? 13.569 -12.848 -14.959 1.00 87.88 116 SER A CA 1
ATOM 834 C C . SER A 1 116 ? 12.419 -12.880 -15.967 1.00 87.88 116 SER A C 1
ATOM 836 O O . SER A 1 116 ? 11.384 -13.501 -15.728 1.00 87.88 116 SER A O 1
ATOM 838 N N . LEU A 1 117 ? 12.603 -12.189 -17.093 1.00 84.38 117 LEU A N 1
ATOM 839 C CA . LEU A 1 117 ? 11.693 -12.172 -18.247 1.00 84.38 117 LEU A CA 1
ATOM 840 C C . LEU A 1 117 ? 12.287 -12.937 -19.446 1.00 84.38 117 LEU A C 1
ATOM 842 O O . LEU A 1 117 ? 11.829 -12.771 -20.577 1.00 84.38 117 LEU A O 1
ATOM 846 N N . GLY A 1 118 ? 13.340 -13.725 -19.209 1.00 86.50 118 GLY A N 1
ATOM 847 C CA . GLY A 1 118 ? 14.132 -14.417 -20.224 1.00 86.50 118 GLY A CA 1
ATOM 848 C C . GLY A 1 118 ? 15.629 -14.412 -19.896 1.00 86.50 118 GLY A C 1
ATOM 849 O O . GLY A 1 118 ? 16.045 -13.942 -18.839 1.00 86.50 118 GLY A O 1
ATOM 850 N N . ASN A 1 119 ? 16.438 -14.915 -20.827 1.00 81.75 119 ASN A N 1
ATOM 851 C CA . ASN A 1 119 ? 17.865 -15.194 -20.612 1.00 81.75 119 ASN A CA 1
ATOM 852 C C . ASN A 1 119 ? 18.712 -13.956 -20.248 1.00 81.75 119 ASN A C 1
ATOM 854 O O . ASN A 1 119 ? 19.687 -14.086 -19.514 1.00 81.75 119 ASN A O 1
ATOM 858 N N . ASP A 1 120 ? 18.312 -12.759 -20.692 1.00 81.06 120 ASP A N 1
ATOM 859 C CA . ASP A 1 120 ? 19.124 -11.532 -20.570 1.00 81.06 120 ASP A CA 1
ATOM 860 C C . ASP A 1 120 ? 18.320 -10.355 -19.983 1.00 81.06 120 ASP A C 1
ATOM 862 O O . ASP A 1 120 ? 18.724 -9.188 -20.035 1.00 81.06 120 ASP A O 1
ATOM 866 N N . ARG A 1 121 ? 17.137 -10.663 -19.440 1.00 80.06 121 ARG A N 1
ATOM 867 C CA . ARG A 1 121 ? 16.171 -9.674 -18.963 1.00 80.06 121 ARG A CA 1
ATOM 868 C C . ARG A 1 121 ? 15.819 -9.964 -17.522 1.00 80.06 121 ARG A C 1
ATOM 870 O O . ARG A 1 121 ? 15.245 -11.012 -17.219 1.00 80.06 121 ARG A O 1
ATOM 877 N N . SER A 1 122 ? 16.091 -9.006 -16.653 1.00 82.62 122 SER A N 1
ATOM 878 C CA . SER A 1 122 ? 15.700 -9.076 -15.257 1.00 82.62 122 SER A CA 1
ATOM 879 C C . SER A 1 122 ? 15.053 -7.771 -14.814 1.00 82.62 122 SER A C 1
ATOM 881 O O . SER A 1 122 ? 15.173 -6.710 -15.427 1.00 82.62 122 SER A O 1
ATOM 883 N N . PHE A 1 123 ? 14.285 -7.845 -13.745 1.00 83.50 123 PHE A N 1
ATOM 884 C CA . PHE A 1 123 ? 13.783 -6.664 -13.070 1.00 83.50 123 PHE A CA 1
ATOM 885 C C . PHE A 1 123 ? 14.038 -6.809 -11.579 1.00 83.50 123 PHE A C 1
ATOM 887 O O . PHE A 1 123 ? 14.103 -7.919 -11.049 1.00 83.50 123 PHE A O 1
ATOM 894 N N . SER A 1 124 ? 14.182 -5.670 -10.917 1.00 82.25 124 SER A N 1
ATOM 895 C CA . SER A 1 124 ? 14.312 -5.557 -9.473 1.00 82.25 124 SER A CA 1
ATOM 896 C C . SER A 1 124 ? 13.329 -4.495 -9.001 1.00 82.25 124 SER A C 1
ATOM 898 O O . SER A 1 124 ? 13.366 -3.351 -9.458 1.00 82.25 124 SER A O 1
ATOM 900 N N . VAL A 1 125 ? 12.403 -4.880 -8.130 1.00 80.06 125 VAL A N 1
ATOM 901 C CA . VAL A 1 125 ? 11.371 -3.984 -7.608 1.00 80.06 125 VAL A CA 1
ATOM 902 C C . VAL A 1 125 ? 11.674 -3.687 -6.157 1.00 80.06 125 VAL A C 1
ATOM 904 O O . VAL A 1 125 ? 11.634 -4.572 -5.303 1.00 80.06 125 VAL A O 1
ATOM 907 N N . GLU A 1 126 ? 11.937 -2.419 -5.884 1.00 80.44 126 GLU A N 1
ATOM 908 C CA . GLU A 1 126 ? 12.077 -1.882 -4.545 1.00 80.44 126 GLU A CA 1
ATOM 909 C C . GLU A 1 126 ? 10.759 -1.189 -4.184 1.00 80.44 126 GLU A C 1
ATOM 911 O O . GLU A 1 126 ? 10.312 -0.248 -4.837 1.00 80.44 126 GLU A O 1
ATOM 916 N N . VAL A 1 127 ? 10.077 -1.656 -3.150 1.00 75.56 127 VAL A N 1
ATOM 917 C CA . VAL A 1 127 ? 8.849 -0.998 -2.698 1.00 75.56 127 VAL A CA 1
ATOM 918 C C . VAL A 1 127 ? 9.201 -0.174 -1.471 1.00 75.56 127 VAL A C 1
ATOM 920 O O . VAL A 1 127 ? 9.589 -0.717 -0.442 1.00 75.56 127 VAL A O 1
ATOM 923 N N . GLN A 1 128 ? 9.076 1.146 -1.591 1.00 75.12 128 GLN A N 1
ATOM 924 C CA . GLN A 1 128 ? 9.310 2.068 -0.491 1.00 75.12 128 GLN A CA 1
ATOM 925 C C . GLN A 1 128 ? 7.960 2.500 0.081 1.00 75.12 128 GLN A C 1
ATOM 927 O O . GLN A 1 128 ? 7.120 3.120 -0.578 1.00 75.12 128 GLN A O 1
ATOM 932 N N . ILE A 1 129 ? 7.725 2.144 1.337 1.00 68.31 129 ILE A N 1
ATOM 933 C CA . ILE A 1 129 ? 6.579 2.659 2.074 1.00 68.31 129 ILE A CA 1
ATOM 934 C C . ILE A 1 129 ? 6.992 4.050 2.550 1.00 68.31 129 ILE A C 1
ATOM 936 O O . ILE A 1 129 ? 7.896 4.180 3.367 1.00 68.31 129 ILE A O 1
ATOM 940 N N . SER A 1 130 ? 6.390 5.087 1.968 1.00 66.81 130 SER A N 1
ATOM 941 C CA . SER A 1 130 ? 6.577 6.445 2.469 1.00 66.81 130 SER A CA 1
ATOM 942 C C . SER A 1 130 ? 5.713 6.623 3.713 1.00 66.81 130 SER A C 1
ATOM 944 O O . SER A 1 130 ? 4.506 6.377 3.674 1.00 66.81 130 SER A O 1
ATOM 946 N N . ASP A 1 131 ? 6.331 7.072 4.803 1.00 54.09 131 ASP A N 1
ATOM 947 C CA . ASP A 1 131 ? 5.648 7.367 6.066 1.00 54.09 131 ASP A CA 1
ATOM 948 C C . ASP A 1 131 ? 4.768 8.631 5.976 1.00 54.09 131 ASP A C 1
ATOM 950 O O . ASP A 1 131 ? 3.973 8.911 6.873 1.00 54.09 131 ASP A O 1
ATOM 954 N N . GLU A 1 132 ? 4.843 9.386 4.871 1.00 54.56 132 GLU A N 1
ATOM 955 C CA . GLU A 1 132 ? 4.152 10.673 4.681 1.00 54.56 132 GLU A CA 1
ATOM 956 C C . GLU A 1 132 ? 2.664 10.555 4.289 1.00 54.56 132 GLU A C 1
ATOM 958 O O . GLU A 1 132 ? 2.062 11.482 3.749 1.00 54.56 132 GLU A O 1
ATOM 963 N N . GLY A 1 133 ? 2.026 9.439 4.642 1.00 55.72 133 GLY A N 1
ATOM 964 C CA . GLY A 1 133 ? 0.573 9.328 4.678 1.00 55.72 133 GLY A CA 1
ATOM 965 C C . GLY A 1 133 ? -0.075 8.800 3.395 1.00 55.72 133 GLY A C 1
ATOM 966 O O . GLY A 1 133 ? 0.164 9.264 2.285 1.00 55.72 133 GLY A O 1
ATOM 967 N N . ARG A 1 134 ? -0.981 7.832 3.599 1.00 62.19 134 ARG A N 1
ATOM 968 C CA . ARG A 1 134 ? -1.979 7.248 2.668 1.00 62.19 134 ARG A CA 1
ATOM 969 C C . ARG A 1 134 ? -1.489 6.620 1.364 1.00 62.19 134 ARG A C 1
ATOM 971 O O . ARG A 1 134 ? -2.248 5.858 0.762 1.00 62.19 134 ARG A O 1
ATOM 978 N N . GLY A 1 135 ? -0.279 6.921 0.921 1.00 70.81 135 GLY A N 1
ATOM 979 C CA . GLY A 1 135 ? 0.303 6.413 -0.309 1.00 70.81 135 GLY A CA 1
ATOM 980 C C . GLY A 1 135 ? 1.418 5.411 -0.047 1.00 70.81 135 GLY A C 1
ATOM 981 O O . GLY A 1 135 ? 2.183 5.553 0.900 1.00 70.81 135 GLY A O 1
ATOM 982 N N . ARG A 1 136 ? 1.547 4.413 -0.918 1.00 79.88 136 ARG A N 1
ATOM 983 C CA . ARG A 1 136 ? 2.770 3.613 -1.044 1.00 79.88 136 ARG A CA 1
ATOM 984 C C . ARG A 1 136 ? 3.475 3.989 -2.338 1.00 79.88 136 ARG A C 1
ATOM 986 O O . ARG A 1 136 ? 2.816 4.164 -3.364 1.00 79.88 136 ARG A O 1
ATOM 993 N N . GLN A 1 137 ? 4.797 4.119 -2.289 1.00 86.38 137 GLN A N 1
ATOM 994 C CA . GLN A 1 137 ? 5.614 4.425 -3.454 1.00 86.38 137 GLN A CA 1
ATOM 995 C C . GLN A 1 137 ? 6.277 3.137 -3.949 1.00 86.38 137 GLN A C 1
ATOM 997 O O . GLN A 1 137 ? 7.169 2.575 -3.323 1.00 86.38 137 GLN A O 1
ATOM 1002 N N . ILE A 1 138 ? 5.833 2.640 -5.097 1.00 86.75 138 ILE A N 1
ATOM 1003 C CA . ILE A 1 138 ? 6.436 1.464 -5.728 1.00 86.75 138 ILE A CA 1
ATOM 1004 C C . ILE A 1 138 ? 7.519 1.965 -6.678 1.00 86.75 138 ILE A C 1
ATOM 1006 O O . ILE A 1 138 ? 7.203 2.674 -7.635 1.00 86.75 138 ILE A O 1
ATOM 1010 N N . ARG A 1 139 ? 8.779 1.602 -6.426 1.00 89.62 139 ARG A N 1
ATOM 1011 C CA . ARG A 1 139 ? 9.933 1.946 -7.257 1.00 89.62 139 ARG A CA 1
ATOM 1012 C C . ARG A 1 139 ? 10.431 0.695 -7.986 1.00 89.62 139 ARG A C 1
ATOM 1014 O O . ARG A 1 139 ? 11.147 -0.139 -7.447 1.00 89.62 139 ARG A O 1
ATOM 1021 N N . SER A 1 140 ? 10.044 0.544 -9.243 1.00 89.81 140 SER A N 1
ATOM 1022 C CA . SER A 1 140 ? 10.458 -0.588 -10.073 1.00 89.81 140 SER A CA 1
ATOM 1023 C C . SER A 1 140 ? 11.635 -0.205 -10.958 1.00 89.81 140 SER A C 1
ATOM 1025 O O . SER A 1 140 ? 11.569 0.794 -11.675 1.00 89.81 140 SER A O 1
ATOM 1027 N N . VAL A 1 141 ? 12.703 -0.999 -10.933 1.00 90.06 141 VAL A N 1
ATOM 1028 C CA . VAL A 1 141 ? 13.872 -0.827 -11.796 1.00 90.06 141 VAL A CA 1
ATOM 1029 C C . VAL A 1 141 ? 13.966 -2.025 -12.741 1.00 90.06 141 VAL A C 1
ATOM 1031 O O . VAL A 1 141 ? 14.273 -3.145 -12.336 1.00 90.06 141 VAL A O 1
ATOM 1034 N N . GLY A 1 142 ? 13.699 -1.793 -14.024 1.00 88.69 142 GLY A N 1
ATOM 1035 C CA . GLY A 1 142 ? 13.928 -2.780 -15.079 1.00 88.69 142 GLY A CA 1
ATOM 1036 C C . GLY A 1 142 ? 15.373 -2.711 -15.557 1.00 88.69 142 GLY A C 1
ATOM 1037 O O . GLY A 1 142 ? 15.867 -1.613 -15.824 1.00 88.69 142 GLY A O 1
ATOM 1038 N N . GLN A 1 143 ? 16.048 -3.857 -15.665 1.00 88.44 143 GLN A N 1
ATOM 1039 C CA . GLN A 1 143 ? 17.424 -3.945 -16.152 1.00 88.44 143 GLN A CA 1
ATOM 1040 C C . GLN A 1 143 ? 17.501 -4.880 -17.361 1.00 88.44 143 GLN A C 1
ATOM 1042 O O . GLN A 1 143 ? 17.047 -6.020 -17.329 1.00 88.44 143 GLN A O 1
ATOM 1047 N N . VAL A 1 144 ? 18.085 -4.388 -18.451 1.00 87.19 144 VAL A N 1
ATOM 1048 C CA . VAL A 1 144 ? 18.340 -5.198 -19.649 1.00 87.19 144 VAL A CA 1
ATOM 1049 C C . VAL A 1 144 ? 19.836 -5.229 -19.880 1.00 87.19 144 VAL A C 1
ATOM 1051 O O . VAL A 1 144 ? 20.462 -4.184 -20.080 1.00 87.19 144 VAL A O 1
ATOM 1054 N N . GLY A 1 145 ? 20.404 -6.426 -19.791 1.00 81.69 145 GLY A N 1
ATOM 1055 C CA . GLY A 1 145 ? 21.836 -6.659 -19.890 1.00 81.69 145 GLY A CA 1
ATOM 1056 C C . GLY A 1 145 ? 22.220 -7.999 -19.275 1.00 81.69 145 GLY A C 1
ATOM 1057 O O . GLY A 1 145 ? 21.725 -8.368 -18.212 1.00 81.69 145 GLY A O 1
ATOM 1058 N N . GLY A 1 146 ? 23.108 -8.721 -19.956 1.00 72.38 146 GLY A N 1
ATOM 1059 C CA . GLY A 1 146 ? 23.683 -9.957 -19.438 1.00 72.38 146 GLY A CA 1
ATOM 1060 C C . GLY A 1 146 ? 24.589 -9.715 -18.231 1.00 72.38 146 GLY A C 1
ATOM 1061 O O . GLY A 1 146 ? 25.058 -8.599 -17.986 1.00 72.38 146 GLY A O 1
ATOM 1062 N N . GLU A 1 147 ? 24.850 -10.790 -17.493 1.00 62.44 147 GLU A N 1
ATOM 1063 C CA . GLU A 1 147 ? 25.766 -10.829 -16.354 1.00 62.44 147 GLU A CA 1
ATOM 1064 C C . GLU A 1 147 ? 27.150 -10.283 -16.777 1.00 62.44 147 GLU A C 1
ATOM 1066 O O . GLU A 1 147 ? 27.888 -10.920 -17.524 1.00 62.44 147 GLU A O 1
ATOM 1071 N N . GLY A 1 148 ? 27.473 -9.048 -16.369 1.00 73.81 148 GLY A N 1
ATOM 1072 C CA . GLY A 1 148 ? 28.751 -8.384 -16.672 1.00 73.81 148 GLY A CA 1
ATOM 1073 C C . GLY A 1 148 ? 28.736 -7.296 -17.758 1.00 73.81 148 GLY A C 1
ATOM 1074 O O . GLY A 1 148 ? 29.781 -6.695 -18.004 1.00 73.81 148 GLY A O 1
ATOM 1075 N N . GLY A 1 149 ? 27.595 -6.997 -18.390 1.00 69.56 149 GLY A N 1
ATOM 1076 C CA . GLY A 1 149 ? 27.461 -5.856 -19.310 1.00 69.56 149 GLY A CA 1
ATOM 1077 C C . GLY A 1 149 ? 27.084 -4.544 -18.605 1.00 69.56 149 GLY A C 1
ATOM 1078 O O . GLY A 1 149 ? 26.498 -4.568 -17.524 1.00 69.56 149 GLY A O 1
ATOM 1079 N N . GLU A 1 150 ? 27.358 -3.386 -19.231 1.00 78.06 150 GLU A N 1
ATOM 1080 C CA . GLU A 1 150 ? 26.709 -2.105 -18.884 1.00 78.06 150 GLU A CA 1
ATOM 1081 C C . GLU A 1 150 ? 25.199 -2.228 -19.155 1.00 78.06 150 GLU A C 1
ATOM 1083 O O . GLU A 1 150 ? 24.689 -1.838 -20.206 1.00 78.06 150 GLU A O 1
ATOM 1088 N N . GLY A 1 151 ? 24.483 -2.849 -18.219 1.00 78.12 151 GLY A N 1
ATOM 1089 C CA . GLY A 1 151 ? 23.044 -3.017 -18.291 1.00 78.12 151 GLY A CA 1
ATOM 1090 C C . GLY A 1 151 ? 22.356 -1.660 -18.275 1.00 78.12 151 GLY A C 1
ATOM 1091 O O . GLY A 1 151 ? 22.713 -0.759 -17.509 1.00 78.12 151 GLY A O 1
ATOM 1092 N N . LYS A 1 152 ? 21.341 -1.502 -19.121 1.00 86.69 152 LYS A N 1
ATOM 1093 C CA . LYS A 1 152 ? 20.511 -0.306 -19.087 1.00 86.69 152 LYS A CA 1
ATOM 1094 C C . LYS A 1 152 ? 19.465 -0.461 -17.995 1.00 86.69 152 LYS A C 1
ATOM 1096 O O . LYS A 1 152 ? 18.653 -1.379 -18.053 1.00 86.69 152 LYS A O 1
ATOM 1101 N N . ALA A 1 153 ? 19.476 0.450 -17.026 1.00 88.38 153 ALA A N 1
ATOM 1102 C CA . ALA A 1 153 ? 18.471 0.513 -15.974 1.00 88.38 153 ALA A CA 1
ATOM 1103 C C . ALA A 1 153 ? 17.441 1.605 -16.285 1.00 88.38 153 ALA A C 1
ATOM 1105 O O . ALA A 1 153 ? 17.805 2.757 -16.539 1.00 88.38 153 ALA A O 1
ATOM 1106 N N . VAL A 1 154 ? 16.157 1.255 -16.246 1.00 91.81 154 VAL A N 1
ATOM 1107 C CA . VAL A 1 154 ? 15.050 2.214 -16.315 1.00 91.81 154 VAL A CA 1
ATOM 1108 C C . VAL A 1 154 ? 14.248 2.135 -15.027 1.00 91.81 154 VAL A C 1
ATOM 1110 O O . VAL A 1 154 ? 13.791 1.066 -14.633 1.00 91.81 154 VAL A O 1
ATOM 1113 N N . GLU A 1 155 ? 14.065 3.285 -14.386 1.00 92.31 155 GLU A N 1
ATOM 1114 C CA . GLU A 1 155 ? 13.302 3.422 -13.151 1.00 92.31 155 GLU A CA 1
ATOM 1115 C C . GLU A 1 155 ? 11.872 3.901 -13.434 1.00 92.31 155 GLU A C 1
ATOM 1117 O O . GLU A 1 155 ? 11.641 4.831 -14.215 1.00 92.31 155 GLU A O 1
ATOM 1122 N N . ARG A 1 156 ? 10.903 3.274 -12.765 1.00 90.31 156 ARG A N 1
ATOM 1123 C CA . ARG A 1 156 ? 9.491 3.649 -12.750 1.00 90.31 156 ARG A CA 1
ATOM 1124 C C . ARG A 1 156 ? 9.003 3.779 -11.319 1.00 90.31 156 ARG A C 1
ATOM 1126 O O . ARG A 1 156 ? 9.120 2.846 -10.532 1.00 90.31 156 ARG A O 1
ATOM 1133 N N . THR A 1 157 ? 8.383 4.913 -11.027 1.00 89.56 157 THR A N 1
ATOM 1134 C CA . THR A 1 157 ? 7.805 5.199 -9.715 1.00 89.56 157 THR A CA 1
ATOM 1135 C C . THR A 1 157 ? 6.295 5.320 -9.844 1.00 89.56 157 THR A C 1
ATOM 1137 O O . THR A 1 157 ? 5.808 6.151 -10.611 1.00 89.56 157 THR A O 1
ATOM 1140 N N . LEU A 1 158 ? 5.557 4.507 -9.091 1.00 88.12 158 LEU A N 1
ATOM 1141 C CA . LEU A 1 158 ? 4.104 4.589 -8.970 1.00 88.12 158 LEU A CA 1
ATOM 1142 C C . LEU A 1 158 ? 3.733 5.042 -7.559 1.00 88.12 158 LEU A C 1
ATOM 1144 O O . LEU A 1 158 ? 4.219 4.486 -6.576 1.00 88.12 158 LEU A O 1
ATOM 1148 N N . LEU A 1 159 ? 2.841 6.026 -7.466 1.00 86.75 159 LEU A N 1
ATOM 1149 C CA . LEU A 1 159 ? 2.214 6.437 -6.213 1.00 86.75 159 LEU A CA 1
ATOM 1150 C C . LEU A 1 159 ? 0.848 5.762 -6.123 1.00 86.75 159 LEU A C 1
ATOM 1152 O O . LEU A 1 159 ? -0.052 6.062 -6.906 1.00 86.75 159 LEU A O 1
ATOM 1156 N N . VAL A 1 160 ? 0.701 4.834 -5.183 1.00 83.88 160 VAL A N 1
ATOM 1157 C CA . VAL A 1 160 ? -0.538 4.082 -4.974 1.00 83.88 160 VAL A CA 1
ATOM 1158 C C . VAL A 1 160 ? -1.227 4.623 -3.733 1.00 83.88 160 VAL A C 1
ATOM 1160 O O . VAL A 1 160 ? -0.748 4.410 -2.622 1.00 83.88 160 VAL A O 1
ATOM 1163 N N . ALA A 1 161 ? -2.350 5.317 -3.909 1.00 79.12 161 ALA A N 1
ATOM 1164 C CA . ALA A 1 161 ? -3.200 5.726 -2.796 1.00 79.12 161 ALA A CA 1
ATOM 1165 C C . ALA A 1 161 ? -4.030 4.529 -2.311 1.00 79.12 161 ALA A C 1
ATOM 1167 O O . ALA A 1 161 ? -4.803 3.952 -3.077 1.00 79.12 161 ALA A O 1
ATOM 1168 N N . LEU A 1 162 ? -3.891 4.160 -1.038 1.00 70.94 162 LEU A N 1
ATOM 1169 C CA . LEU A 1 162 ? -4.722 3.127 -0.425 1.00 70.94 162 LEU A CA 1
ATOM 1170 C C . LEU A 1 162 ? -6.072 3.748 -0.046 1.00 70.94 162 LEU A C 1
ATOM 1172 O O . LEU A 1 162 ? -6.176 4.505 0.918 1.00 70.94 162 LEU A O 1
ATOM 1176 N N . THR A 1 163 ? -7.114 3.459 -0.828 1.00 61.88 163 THR A N 1
ATOM 1177 C CA . THR A 1 163 ? -8.479 3.979 -0.610 1.00 61.88 163 THR A CA 1
ATOM 1178 C C . THR A 1 163 ? -9.213 3.286 0.535 1.00 61.88 163 THR A C 1
ATOM 1180 O O . THR A 1 163 ? -10.110 3.879 1.131 1.00 61.88 163 THR A O 1
ATOM 1183 N N . LYS A 1 164 ? -8.807 2.064 0.894 1.00 53.25 164 LYS A N 1
ATOM 1184 C CA . LYS A 1 164 ? -9.211 1.388 2.127 1.00 53.25 164 LYS A CA 1
ATOM 1185 C C . LYS A 1 164 ? -7.976 1.209 2.997 1.00 53.25 164 LYS A C 1
ATOM 1187 O O . LYS A 1 164 ? -7.086 0.437 2.651 1.00 53.25 164 LYS A O 1
ATOM 1192 N N . GLN A 1 165 ? -7.922 1.919 4.124 1.00 51.91 165 GLN A N 1
ATOM 1193 C CA . GLN A 1 165 ? -7.097 1.433 5.224 1.00 51.91 165 GLN A CA 1
ATOM 1194 C C . GLN A 1 165 ? -7.611 0.037 5.588 1.00 51.91 165 GLN A C 1
ATOM 1196 O O . GLN A 1 165 ? -8.834 -0.148 5.591 1.00 51.91 165 GLN A O 1
ATOM 1201 N N . PRO A 1 166 ? -6.727 -0.931 5.879 1.00 48.44 166 PRO A N 1
ATOM 1202 C CA . PRO A 1 166 ? -7.171 -2.139 6.538 1.00 48.44 166 PRO A CA 1
ATOM 1203 C C . PRO A 1 166 ? -7.927 -1.683 7.782 1.00 48.44 166 PRO A C 1
ATOM 1205 O O . PRO A 1 166 ? -7.405 -0.962 8.633 1.00 48.44 166 PRO A O 1
ATOM 1208 N N . THR A 1 167 ? -9.193 -2.059 7.856 1.00 49.69 167 THR A N 1
ATOM 1209 C CA . THR A 1 167 ? -10.038 -1.918 9.040 1.00 49.69 167 THR A CA 1
ATOM 1210 C C . THR A 1 167 ? -9.532 -2.781 10.203 1.00 49.69 167 THR A C 1
ATOM 1212 O O . THR A 1 167 ? -10.260 -2.951 11.167 1.00 49.69 167 THR A O 1
ATOM 1215 N N . ASP A 1 168 ? -8.286 -3.268 10.151 1.00 45.50 168 ASP A N 1
ATOM 1216 C CA . ASP A 1 168 ? -7.583 -4.085 11.150 1.00 45.50 168 ASP A CA 1
ATOM 1217 C C . ASP A 1 168 ? -7.240 -3.338 12.437 1.00 45.50 168 ASP A C 1
ATOM 1219 O O . ASP A 1 168 ? -6.672 -3.906 13.363 1.00 45.50 168 ASP A O 1
ATOM 1223 N N . VAL A 1 169 ? -7.656 -2.080 12.553 1.00 50.09 169 VAL A N 1
ATOM 1224 C CA . VAL A 1 169 ? -7.918 -1.502 13.871 1.00 50.09 169 VAL A CA 1
ATOM 1225 C C . VAL A 1 169 ? -9.385 -1.745 14.237 1.00 50.09 169 VAL A C 1
ATOM 1227 O O . VAL A 1 169 ? -10.088 -0.839 14.680 1.00 50.09 169 VAL A O 1
ATOM 1230 N N . GLN A 1 170 ? -9.880 -2.967 14.021 1.00 47.94 170 GLN A N 1
ATOM 1231 C CA . GLN A 1 170 ? -10.934 -3.482 14.878 1.00 47.94 170 GLN A CA 1
ATOM 1232 C C . GLN A 1 170 ? -10.241 -3.757 16.208 1.00 47.94 170 GLN A C 1
ATOM 1234 O O . GLN A 1 170 ? -9.282 -4.532 16.241 1.00 47.94 170 GLN A O 1
ATOM 1239 N N . PRO A 1 171 ? -10.623 -3.068 17.286 1.00 48.41 171 PRO A N 1
ATOM 1240 C CA . PRO A 1 171 ? -9.967 -3.271 18.557 1.00 48.41 171 PRO A CA 1
ATOM 1241 C C . PRO A 1 171 ? -10.234 -4.707 19.014 1.00 48.41 171 PRO A C 1
ATOM 1243 O O . PRO A 1 171 ? -11.347 -5.037 19.404 1.00 48.41 171 PRO A O 1
ATOM 1246 N N . GLN A 1 172 ? -9.216 -5.568 18.948 1.00 49.44 172 GLN A N 1
ATOM 1247 C CA . GLN A 1 172 ? -9.337 -6.976 19.348 1.00 49.44 172 GLN A CA 1
ATOM 1248 C C . GLN A 1 172 ? -9.617 -7.134 20.853 1.00 49.44 172 GLN A C 1
ATOM 1250 O O . GLN A 1 172 ? -10.039 -8.200 21.283 1.00 49.44 172 GLN A O 1
ATOM 1255 N N . ALA A 1 173 ? -9.410 -6.070 21.637 1.00 52.97 173 ALA A N 1
ATOM 1256 C CA . ALA A 1 173 ? -9.681 -6.020 23.070 1.00 52.97 173 ALA A CA 1
ATOM 1257 C C . ALA A 1 173 ? -10.071 -4.599 23.537 1.00 52.97 173 ALA A C 1
ATOM 1259 O O . ALA A 1 173 ? -9.568 -4.111 24.549 1.00 52.97 173 ALA A O 1
ATOM 1260 N N . ALA A 1 174 ? -10.927 -3.883 22.789 1.00 50.00 174 ALA A N 1
ATOM 1261 C CA . ALA A 1 174 ? -11.541 -2.680 23.367 1.00 50.00 174 ALA A CA 1
ATOM 1262 C C . ALA A 1 174 ? -12.539 -3.107 24.437 1.00 50.00 174 ALA A C 1
ATOM 1264 O O . ALA A 1 174 ? -13.503 -3.805 24.136 1.00 50.00 174 ALA A O 1
ATOM 1265 N N . ILE A 1 175 ? -12.347 -2.621 25.658 1.00 58.16 175 ILE A N 1
ATOM 1266 C CA . ILE A 1 175 ? -13.328 -2.802 26.738 1.00 58.16 175 ILE A CA 1
ATOM 1267 C C . ILE A 1 175 ? -14.495 -1.857 26.547 1.00 58.16 175 ILE A C 1
ATOM 1269 O O . ILE A 1 175 ? -15.646 -2.200 26.792 1.00 58.16 175 ILE A O 1
ATOM 1273 N N . MET A 1 176 ? -14.185 -0.639 26.107 1.00 61.31 176 MET A N 1
ATOM 1274 C CA . MET A 1 176 ? -15.158 0.425 25.941 1.00 61.31 176 MET A CA 1
ATOM 1275 C C . MET A 1 176 ? -14.844 1.231 24.689 1.00 61.31 176 MET A C 1
ATOM 1277 O O . MET A 1 176 ? -13.756 1.796 24.549 1.00 61.31 176 MET A O 1
ATOM 1281 N N . ALA A 1 177 ? -15.828 1.306 23.795 1.00 59.62 177 ALA A N 1
ATOM 1282 C CA . ALA A 1 177 ? -15.813 2.165 22.623 1.00 59.62 177 ALA A CA 1
ATOM 1283 C C . ALA A 1 177 ? -16.943 3.197 22.736 1.00 59.62 177 ALA A C 1
ATOM 1285 O O . ALA A 1 177 ? -18.120 2.858 22.652 1.00 59.62 177 ALA A O 1
ATOM 1286 N N . PHE A 1 178 ? -16.594 4.472 22.906 1.00 66.12 178 PHE A N 1
ATOM 1287 C CA . PHE A 1 178 ? -17.570 5.556 23.024 1.00 66.12 178 PHE A CA 1
ATOM 1288 C C . PHE A 1 178 ? -17.770 6.253 21.675 1.00 66.12 178 PHE A C 1
ATOM 1290 O O . PHE A 1 178 ? -16.860 6.909 21.151 1.00 66.12 178 PHE A O 1
ATOM 1297 N N . ARG A 1 179 ? -18.985 6.153 21.119 1.00 55.50 179 ARG A N 1
ATOM 1298 C CA . ARG A 1 179 ? -19.386 6.815 19.862 1.00 55.50 179 ARG A CA 1
ATOM 1299 C C . ARG A 1 179 ? -20.070 8.180 20.078 1.00 55.50 179 ARG A C 1
ATOM 1301 O O . ARG A 1 179 ? -20.630 8.731 19.135 1.00 55.50 179 ARG A O 1
ATOM 1308 N N . GLY A 1 180 ? -20.003 8.753 21.281 1.00 56.97 180 GLY A N 1
ATOM 1309 C CA . GLY A 1 180 ? -20.683 10.009 21.622 1.00 56.97 180 GLY A CA 1
ATOM 1310 C C . GLY A 1 180 ? -20.216 11.223 20.804 1.00 56.97 180 GLY A C 1
ATOM 1311 O O . GLY A 1 180 ? -19.021 11.444 20.592 1.00 56.97 180 GLY A O 1
ATOM 1312 N N . SER A 1 181 ? -21.170 12.037 20.347 1.00 54.22 181 SER A N 1
ATOM 1313 C CA . SER A 1 181 ? -20.951 13.266 19.576 1.00 54.22 181 SER A CA 1
ATOM 1314 C C . SER A 1 181 ? -20.730 14.484 20.483 1.00 54.22 181 SER A C 1
ATOM 1316 O O . SER A 1 181 ? -21.551 15.396 20.523 1.00 54.22 181 SER A O 1
ATOM 1318 N N . GLY A 1 182 ? -19.610 14.513 21.212 1.00 58.12 182 GLY A N 1
ATOM 1319 C CA . GLY A 1 182 ? -19.103 15.747 21.838 1.00 58.12 182 GLY A CA 1
ATOM 1320 C C . GLY A 1 182 ? -19.123 15.814 23.367 1.00 58.12 182 GLY A C 1
ATOM 1321 O O . GLY A 1 182 ? -18.517 16.726 23.928 1.00 58.12 182 GLY A O 1
ATOM 1322 N N . VAL A 1 183 ? -19.722 14.846 24.063 1.00 63.75 183 VAL A N 1
ATOM 1323 C CA . VAL A 1 183 ? -19.591 14.746 25.525 1.00 63.75 183 VAL A CA 1
ATOM 1324 C C . VAL A 1 183 ? -18.362 13.899 25.842 1.00 63.75 183 VAL A C 1
ATOM 1326 O O . VAL A 1 183 ? -18.330 12.708 25.554 1.00 63.75 183 VAL A O 1
ATOM 1329 N N . GLY A 1 184 ? -17.323 14.529 26.397 1.00 68.56 184 GLY A N 1
ATOM 1330 C CA . GLY A 1 184 ? -16.108 13.824 26.805 1.00 68.56 184 GLY A CA 1
ATOM 1331 C C . GLY A 1 184 ? -16.409 12.681 27.781 1.00 68.56 184 GLY A C 1
ATOM 1332 O O . GLY A 1 184 ? -17.219 12.844 28.695 1.00 68.56 184 GLY A O 1
ATOM 1333 N N . VAL A 1 185 ? -15.735 11.547 27.604 1.00 72.75 185 VAL A N 1
ATOM 1334 C CA . VAL A 1 185 ? -15.840 10.380 28.490 1.00 72.75 185 VAL A CA 1
ATOM 1335 C C . VAL A 1 185 ? -15.236 10.760 29.836 1.00 72.75 185 VAL A C 1
ATOM 1337 O O . VAL A 1 185 ? -14.136 11.305 29.875 1.00 72.75 185 VAL A O 1
ATOM 1340 N N . ARG A 1 186 ? -15.929 10.511 30.950 1.00 79.88 186 ARG A N 1
ATOM 1341 C CA . ARG A 1 186 ? -15.400 10.780 32.297 1.00 79.88 186 ARG A CA 1
ATOM 1342 C C . ARG A 1 186 ? -15.262 9.470 33.060 1.00 79.88 186 ARG A C 1
ATOM 1344 O O . ARG A 1 186 ? -16.273 8.885 33.427 1.00 79.88 186 ARG A O 1
ATOM 1351 N N . LEU A 1 187 ? -14.028 9.046 33.320 1.00 81.88 187 LEU A N 1
ATOM 1352 C CA . LEU A 1 187 ? -13.736 7.927 34.218 1.00 81.88 187 LEU A CA 1
ATOM 1353 C C . LEU A 1 187 ? -13.621 8.478 35.644 1.00 81.88 187 LEU A C 1
ATOM 1355 O O . LEU A 1 187 ? -12.859 9.422 35.874 1.00 81.88 187 LEU A O 1
ATOM 1359 N N . ARG A 1 188 ? -14.413 7.946 36.578 1.00 78.88 188 ARG A N 1
ATOM 1360 C CA . ARG A 1 188 ? -14.484 8.422 37.970 1.00 78.88 188 ARG A CA 1
ATOM 1361 C C . ARG A 1 188 ? -13.546 7.644 38.894 1.00 78.88 188 ARG A C 1
ATOM 1363 O O . ARG A 1 188 ? -13.118 6.545 38.562 1.00 78.88 188 ARG A O 1
ATOM 1370 N N . ALA A 1 189 ? -13.224 8.225 40.051 1.00 78.25 189 ALA A N 1
ATOM 1371 C CA . ALA A 1 189 ? -12.399 7.576 41.073 1.00 78.25 189 ALA A CA 1
ATOM 1372 C C . ALA A 1 189 ? -12.914 6.163 41.419 1.00 78.25 189 ALA A C 1
ATOM 1374 O O . ALA A 1 189 ? -14.121 5.934 41.413 1.00 78.25 189 ALA A O 1
ATOM 1375 N N . ASN A 1 190 ? -12.001 5.244 41.751 1.00 78.06 190 ASN A N 1
ATOM 1376 C CA . ASN A 1 190 ? -12.269 3.844 42.116 1.00 78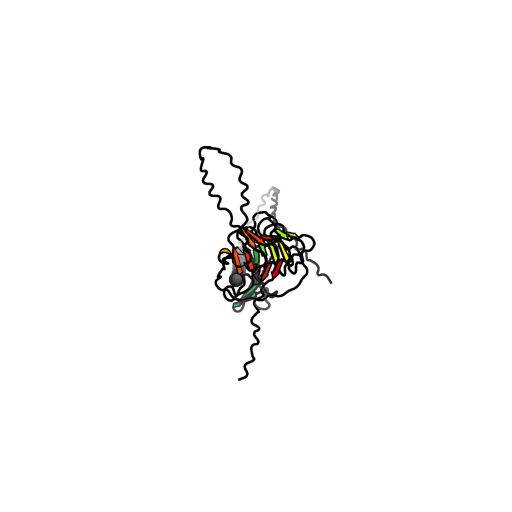.06 190 ASN A CA 1
ATOM 1377 C C . ASN A 1 190 ? -12.740 2.933 40.972 1.00 78.06 190 ASN A C 1
ATOM 1379 O O . ASN A 1 190 ? -13.117 1.792 41.220 1.00 78.06 190 ASN A O 1
ATOM 1383 N N . MET A 1 191 ? -12.684 3.389 39.720 1.00 75.19 191 MET A N 1
ATOM 1384 C CA . MET A 1 191 ? -12.863 2.498 38.573 1.00 75.19 191 MET A CA 1
ATOM 1385 C C . MET A 1 191 ? -11.581 1.718 38.278 1.00 75.19 191 MET A C 1
ATOM 1387 O O . MET A 1 191 ? -10.499 2.308 38.243 1.00 75.19 191 MET A O 1
ATOM 1391 N N . ARG A 1 192 ? -11.707 0.421 37.976 1.00 80.56 192 ARG A N 1
ATOM 1392 C CA . ARG A 1 192 ? -10.638 -0.391 37.381 1.00 80.56 192 ARG A CA 1
ATOM 1393 C C . ARG A 1 192 ? -11.048 -0.834 35.976 1.00 80.56 192 ARG A C 1
ATOM 1395 O O . ARG A 1 192 ? -12.107 -1.431 35.814 1.00 80.56 192 ARG A O 1
ATOM 1402 N N . VAL A 1 193 ? -10.226 -0.523 34.976 1.00 79.00 193 VAL A N 1
ATOM 1403 C CA . VAL A 1 193 ? -10.443 -0.893 33.567 1.00 79.00 193 VAL A CA 1
ATOM 1404 C C . VAL A 1 193 ? -9.273 -1.757 33.112 1.00 79.00 193 VAL A C 1
ATOM 1406 O O . VAL A 1 193 ? -8.144 -1.273 33.100 1.00 79.00 193 VAL A O 1
ATOM 1409 N N . ASP A 1 194 ? -9.535 -3.016 32.764 1.00 78.19 194 ASP A N 1
ATOM 1410 C CA . ASP A 1 194 ? -8.505 -4.025 32.464 1.00 78.19 194 ASP A CA 1
ATOM 1411 C C . ASP A 1 194 ? -8.285 -4.254 30.955 1.00 78.19 194 ASP A C 1
ATOM 1413 O O . ASP A 1 194 ? -8.517 -5.353 30.448 1.00 78.19 194 ASP A O 1
ATOM 1417 N N . GLY A 1 195 ? -7.980 -3.173 30.214 1.00 77.69 195 GLY A N 1
ATOM 1418 C CA . GLY A 1 195 ? -7.784 -3.161 28.754 1.00 77.69 195 GLY A CA 1
ATOM 1419 C C . GLY A 1 195 ? -7.984 -1.787 28.091 1.00 77.69 195 GLY A C 1
ATOM 1420 O O . GLY A 1 195 ? -8.017 -0.750 28.759 1.00 77.69 195 GLY A O 1
ATOM 1421 N N . ASP A 1 196 ? -8.079 -1.753 26.755 1.00 77.88 196 ASP A N 1
ATOM 1422 C CA . ASP A 1 196 ? -8.027 -0.501 25.985 1.00 77.88 196 ASP A CA 1
ATOM 1423 C C . ASP A 1 196 ? -9.350 0.291 26.007 1.00 77.88 196 ASP A C 1
ATOM 1425 O O . ASP A 1 196 ? -10.441 -0.252 25.795 1.00 77.88 196 ASP A O 1
ATOM 1429 N N . VAL A 1 197 ? -9.242 1.616 26.164 1.00 77.12 197 VAL A N 1
ATOM 1430 C CA . VAL A 1 197 ? -10.362 2.570 26.107 1.00 77.12 197 VAL A CA 1
ATOM 1431 C C . VAL A 1 197 ? -10.285 3.392 24.826 1.00 77.12 197 VAL A C 1
ATOM 1433 O O . VAL A 1 197 ? -9.322 4.126 24.591 1.00 77.12 197 VAL A O 1
ATOM 1436 N N . TRP A 1 198 ? -11.343 3.320 24.021 1.00 77.00 198 TRP A N 1
ATOM 1437 C CA . TRP A 1 198 ? -11.454 4.024 22.748 1.00 77.00 198 TRP A CA 1
ATOM 1438 C C . TRP A 1 198 ? -12.551 5.076 22.827 1.00 77.00 198 TRP A C 1
ATOM 1440 O O . TRP A 1 198 ? -13.725 4.763 23.020 1.00 77.00 198 TRP A O 1
ATOM 1450 N N . ALA A 1 199 ? -12.191 6.341 22.629 1.00 77.31 199 ALA A N 1
ATOM 1451 C CA . ALA A 1 199 ? -13.160 7.427 22.628 1.00 77.31 199 ALA A CA 1
ATOM 1452 C C . ALA A 1 199 ? -12.995 8.318 21.400 1.00 77.31 199 ALA A C 1
ATOM 1454 O O . ALA A 1 199 ? -11.891 8.687 20.989 1.00 77.31 199 ALA A O 1
ATOM 1455 N N . ARG A 1 200 ? -14.130 8.698 20.806 1.00 74.00 200 ARG A N 1
ATOM 1456 C CA . ARG A 1 200 ? -14.154 9.701 19.734 1.00 74.00 200 ARG A CA 1
ATOM 1457 C C . ARG A 1 200 ? -13.993 11.136 20.261 1.00 74.00 200 ARG A C 1
ATOM 1459 O O . ARG A 1 200 ? -13.719 12.037 19.477 1.00 74.00 200 ARG A O 1
ATOM 1466 N N . SER A 1 201 ? -14.174 11.334 21.563 1.00 77.75 201 SER A N 1
ATOM 1467 C CA . SER A 1 201 ? -14.076 12.605 22.290 1.00 77.75 201 SER A CA 1
ATOM 1468 C C . SER A 1 201 ? -13.028 12.521 23.406 1.00 77.75 201 SER A C 1
ATOM 1470 O O . SER A 1 201 ? -12.576 11.430 23.740 1.00 77.75 201 SER A O 1
ATOM 1472 N N . THR A 1 202 ? -12.688 13.657 24.024 1.00 77.62 202 THR A N 1
ATOM 1473 C CA . THR A 1 202 ? -11.738 13.733 25.149 1.00 77.62 202 THR A CA 1
ATOM 1474 C C . THR A 1 202 ? -12.116 12.790 26.290 1.00 77.62 202 THR A C 1
ATOM 1476 O O . THR A 1 202 ? -13.267 12.799 26.737 1.00 77.62 202 THR A O 1
ATOM 1479 N N . VAL A 1 203 ? -11.145 12.037 26.802 1.00 79.81 203 VAL A N 1
ATOM 1480 C CA . VAL A 1 203 ? -11.271 11.197 27.994 1.00 79.81 203 VAL A CA 1
ATOM 1481 C C . VAL A 1 203 ? -10.715 11.965 29.192 1.00 79.81 203 VAL A C 1
ATOM 1483 O O . VAL A 1 203 ? -9.540 12.313 29.258 1.00 79.81 203 VAL A O 1
ATOM 1486 N N . LYS A 1 204 ? -11.569 12.251 30.173 1.00 83.00 204 LYS A N 1
ATOM 1487 C CA . LYS A 1 204 ? -11.181 12.843 31.455 1.00 83.00 204 LYS A CA 1
ATOM 1488 C C . LYS A 1 204 ? -11.092 11.738 32.498 1.00 83.00 204 LYS A C 1
ATOM 1490 O O . LYS A 1 204 ? -12.109 11.153 32.863 1.00 83.00 204 LYS A O 1
ATOM 1495 N N . ILE A 1 205 ? -9.886 11.482 32.989 1.00 83.00 205 ILE A N 1
ATOM 1496 C CA . ILE A 1 205 ? -9.615 10.479 34.023 1.00 83.00 205 ILE A CA 1
ATOM 1497 C C . ILE A 1 205 ? -9.531 11.194 35.375 1.00 83.00 205 ILE A C 1
ATOM 1499 O O . ILE A 1 205 ? -8.706 12.091 35.547 1.00 83.00 205 ILE A O 1
ATOM 1503 N N . GLN A 1 206 ? -10.403 10.847 36.324 1.00 85.88 206 GLN A N 1
ATOM 1504 C CA . GLN A 1 206 ? -10.317 11.349 37.697 1.00 85.88 206 GLN A CA 1
ATOM 1505 C C . GLN A 1 206 ? -9.244 10.598 38.500 1.00 85.88 206 GLN A C 1
ATOM 1507 O O . GLN A 1 206 ? -8.897 9.455 38.202 1.00 85.88 206 GLN A O 1
ATOM 1512 N N . GLN A 1 207 ? -8.716 11.244 39.543 1.00 82.62 207 GLN A N 1
ATOM 1513 C CA . GLN A 1 207 ? -7.754 10.627 40.456 1.00 82.62 207 GLN A CA 1
ATOM 1514 C C . GLN A 1 207 ? -8.368 9.378 41.110 1.00 82.62 207 GLN A C 1
ATOM 1516 O O . GLN A 1 207 ? -9.481 9.439 41.622 1.00 82.62 207 GLN A O 1
ATOM 1521 N N . GLY A 1 208 ? -7.642 8.256 41.094 1.00 81.12 208 GLY A N 1
ATOM 1522 C CA . GLY A 1 208 ? -8.099 6.981 41.663 1.00 81.12 208 GLY A CA 1
ATOM 1523 C C . GLY A 1 208 ? -8.651 5.971 40.651 1.00 81.12 208 GLY A C 1
ATOM 1524 O O . GLY A 1 208 ? -9.086 4.904 41.067 1.00 81.12 208 GLY A O 1
ATOM 1525 N N . VAL A 1 209 ? -8.633 6.272 39.348 1.00 82.50 209 VAL A N 1
ATOM 1526 C CA . VAL A 1 209 ? -8.869 5.270 38.290 1.00 82.50 209 VAL A CA 1
ATOM 1527 C C . VAL A 1 209 ? -7.623 4.392 38.128 1.00 82.50 209 VAL A C 1
ATOM 1529 O O . VAL A 1 209 ? -6.519 4.913 37.968 1.00 82.50 209 VAL A O 1
ATOM 1532 N N . GLN A 1 210 ? -7.795 3.072 38.130 1.00 85.31 210 GLN A N 1
ATOM 1533 C CA . GLN A 1 210 ? -6.775 2.095 37.750 1.00 85.31 210 GLN A CA 1
ATOM 1534 C C . GLN A 1 210 ? -7.026 1.657 36.301 1.00 85.31 210 GLN A C 1
ATOM 1536 O O . GLN A 1 210 ? -8.075 1.096 35.997 1.00 85.31 210 GLN A O 1
ATOM 1541 N N . LEU A 1 211 ? -6.089 1.931 35.397 1.00 82.12 211 LEU A N 1
ATOM 1542 C CA . LEU A 1 211 ? -6.194 1.567 33.983 1.00 82.12 211 LEU A CA 1
ATOM 1543 C C . LEU A 1 211 ? -5.056 0.601 33.636 1.00 82.12 211 LEU A C 1
ATOM 1545 O O . LEU A 1 211 ? -3.892 0.995 33.686 1.00 82.12 211 LEU A O 1
ATOM 1549 N N . ASP A 1 212 ? -5.403 -0.635 33.294 1.00 81.25 212 ASP A N 1
ATOM 1550 C CA . ASP A 1 212 ? -4.486 -1.686 32.842 1.00 81.25 212 ASP A CA 1
ATOM 1551 C C . ASP A 1 212 ? -4.629 -1.867 31.318 1.00 81.25 212 ASP A C 1
ATOM 1553 O 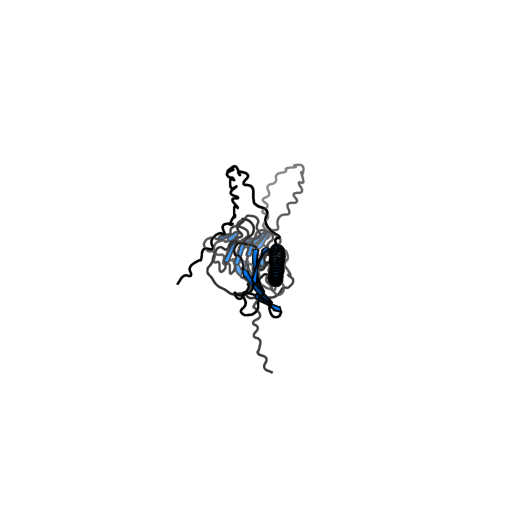O . ASP A 1 212 ? -5.093 -2.879 30.808 1.00 81.25 212 ASP A O 1
ATOM 1557 N N . GLY A 1 213 ? -4.348 -0.796 30.568 1.00 78.81 213 GLY A N 1
ATOM 1558 C CA . GLY A 1 213 ? -4.521 -0.740 29.113 1.00 78.81 213 GLY A CA 1
ATOM 1559 C C . GLY A 1 213 ? -4.119 0.610 28.520 1.00 78.81 213 GLY A C 1
ATOM 1560 O O . GLY A 1 213 ? -3.520 1.445 29.201 1.00 78.81 213 GLY A O 1
ATOM 1561 N N . GLN A 1 214 ? -4.414 0.851 27.240 1.00 79.12 214 GLN A N 1
ATOM 1562 C CA . GLN A 1 214 ? -4.141 2.130 26.577 1.00 79.12 214 GLN A CA 1
ATOM 1563 C C . GLN A 1 214 ? -5.412 2.967 26.386 1.00 79.12 214 GLN A C 1
ATOM 1565 O O . GLN A 1 214 ? -6.479 2.453 26.058 1.00 79.12 214 GLN A O 1
ATOM 1570 N N . VAL A 1 215 ? -5.291 4.292 26.518 1.00 76.62 215 VAL A N 1
ATOM 1571 C CA . VAL A 1 215 ? -6.347 5.237 26.116 1.00 76.62 215 VAL A CA 1
ATOM 1572 C C . VAL A 1 215 ? -6.023 5.784 24.733 1.00 76.62 215 VAL A C 1
ATOM 1574 O O . VAL A 1 215 ? -4.953 6.357 24.521 1.00 76.62 215 VAL A O 1
ATOM 1577 N N . ARG A 1 216 ? -6.951 5.624 23.787 1.00 74.88 216 ARG A N 1
ATOM 1578 C CA . ARG A 1 216 ? -6.805 6.112 22.411 1.00 74.88 216 ARG A CA 1
ATOM 1579 C C . ARG A 1 216 ? -7.921 7.094 22.078 1.00 74.88 216 ARG A C 1
ATOM 1581 O O . ARG A 1 216 ? -9.099 6.736 22.035 1.00 74.88 216 ARG A O 1
ATOM 1588 N N . GLU A 1 217 ? -7.533 8.340 21.819 1.00 68.31 217 GLU A N 1
ATOM 1589 C CA . GLU A 1 217 ? -8.445 9.414 21.424 1.00 68.31 217 GLU A CA 1
ATOM 1590 C C . GLU A 1 217 ? -8.385 9.657 19.913 1.00 68.31 217 GLU A C 1
ATOM 1592 O O . GLU A 1 217 ? -7.312 9.698 19.301 1.00 68.31 217 GLU A O 1
ATOM 1597 N N . ARG A 1 218 ? -9.547 9.871 19.286 1.00 60.16 218 ARG A N 1
ATOM 1598 C CA . ARG A 1 218 ? -9.589 10.395 17.916 1.00 60.16 218 ARG A CA 1
ATOM 1599 C C . ARG A 1 218 ? -9.481 11.915 17.956 1.00 60.16 218 ARG A C 1
ATOM 1601 O O . ARG A 1 218 ? -10.464 12.587 18.253 1.00 60.16 218 ARG A O 1
ATOM 1608 N N . ALA A 1 219 ? -8.324 12.474 17.604 1.00 47.88 219 ALA A N 1
ATOM 1609 C CA . ALA A 1 219 ? -8.225 13.913 17.386 1.00 47.88 219 ALA A CA 1
ATOM 1610 C C . ALA A 1 219 ? -9.212 14.339 16.280 1.00 47.88 219 ALA A C 1
ATOM 1612 O O . ALA A 1 219 ? -9.254 13.758 15.194 1.00 47.88 219 ALA A O 1
ATOM 1613 N N . GLN A 1 220 ? -10.025 15.359 16.561 1.00 43.88 220 GLN A N 1
ATOM 1614 C CA . GLN A 1 220 ? -11.125 15.829 15.707 1.00 43.88 220 GLN A CA 1
ATOM 1615 C C . GLN A 1 220 ? -10.654 16.503 14.398 1.00 43.88 220 GLN A C 1
ATOM 1617 O O . GLN A 1 220 ? -11.468 16.966 13.601 1.00 43.88 220 GLN A O 1
ATOM 1622 N N . PHE A 1 221 ? -9.347 16.517 14.130 1.00 33.59 221 PHE A N 1
ATOM 1623 C CA . PHE A 1 221 ? -8.773 17.010 12.886 1.00 33.59 221 PHE A CA 1
ATOM 1624 C C . PHE A 1 221 ? -8.645 15.866 11.881 1.00 33.59 221 PHE A C 1
ATOM 1626 O O . PHE A 1 221 ? -7.695 15.094 11.913 1.00 33.59 221 PHE A O 1
ATOM 1633 N N . GLY A 1 222 ? -9.635 15.755 10.994 1.00 37.69 222 GLY A N 1
ATOM 1634 C CA . GLY A 1 222 ? -9.490 15.148 9.669 1.00 37.69 222 GLY A CA 1
ATOM 1635 C C . GLY A 1 222 ? -8.643 13.872 9.574 1.00 37.69 222 GLY A C 1
ATOM 1636 O O . GLY A 1 222 ? -7.520 13.903 9.088 1.00 37.69 222 GLY A O 1
ATOM 1637 N N . LEU A 1 223 ? -9.273 12.731 9.874 1.00 41.81 223 LEU A N 1
ATOM 1638 C CA . LEU A 1 223 ? -8.949 11.413 9.307 1.00 41.81 223 LEU A CA 1
ATOM 1639 C C . LEU A 1 223 ? -7.610 10.742 9.713 1.00 41.81 223 LEU A C 1
ATOM 1641 O O . LEU A 1 223 ? -6.861 10.271 8.850 1.00 41.81 223 LEU A O 1
ATOM 1645 N N . GLY A 1 224 ? -7.402 10.564 11.018 1.00 42.59 224 GLY A N 1
ATOM 1646 C CA . GLY A 1 224 ? -6.464 9.597 11.602 1.00 42.59 224 GLY A CA 1
ATOM 1647 C C . GLY A 1 224 ? -6.641 9.506 13.121 1.00 42.59 224 GLY A C 1
ATOM 1648 O O . GLY A 1 224 ? -7.180 10.430 13.726 1.00 42.59 224 GLY A O 1
ATOM 1649 N N . TRP A 1 225 ? -6.248 8.388 13.733 1.00 40.75 225 TRP A N 1
ATOM 1650 C CA . TRP A 1 225 ? -6.119 8.279 15.192 1.00 40.75 225 TRP A CA 1
ATOM 1651 C C . TRP A 1 225 ? -4.729 8.788 15.586 1.00 40.75 225 TRP A C 1
ATOM 1653 O O . TRP A 1 225 ? -3.750 8.424 14.937 1.00 40.75 225 TRP A O 1
ATOM 1663 N N . SER A 1 226 ? -4.628 9.630 16.613 1.00 38.09 226 SER A N 1
ATOM 1664 C CA . SER A 1 226 ? -3.340 10.071 17.158 1.00 38.09 226 SER A CA 1
ATOM 1665 C C . SER A 1 226 ? -3.026 9.265 18.414 1.00 38.09 226 SER A C 1
ATOM 1667 O O . SER A 1 226 ? -3.793 9.293 19.374 1.00 38.09 226 SER A O 1
ATOM 1669 N N . GLU A 1 227 ? -1.908 8.546 18.403 1.00 37.88 227 GLU A N 1
ATOM 1670 C CA . GLU A 1 227 ? -1.432 7.756 19.537 1.00 37.88 227 GLU A CA 1
ATOM 1671 C C . GLU A 1 227 ? -0.896 8.676 20.647 1.00 37.88 227 GLU A C 1
ATOM 1673 O O . GLU A 1 227 ? 0.075 9.412 20.452 1.00 37.88 227 GLU A O 1
ATOM 1678 N N . VAL A 1 228 ? -1.509 8.629 21.831 1.00 39.06 228 VAL A N 1
ATOM 1679 C CA . VAL A 1 228 ? -0.899 9.157 23.058 1.00 39.06 228 VAL A CA 1
ATOM 1680 C C . VAL A 1 228 ? 0.021 8.059 23.580 1.00 39.06 228 VAL A C 1
ATOM 1682 O O . VAL A 1 228 ? -0.464 7.080 24.130 1.00 39.06 228 VAL A O 1
ATOM 1685 N N . LYS A 1 229 ? 1.333 8.186 23.336 1.00 27.92 229 LYS A N 1
ATOM 1686 C CA . LYS A 1 229 ? 2.359 7.157 23.605 1.00 27.92 229 LYS A CA 1
ATOM 1687 C C . LYS A 1 229 ? 2.257 6.534 25.008 1.00 27.92 229 LYS A C 1
ATOM 1689 O O . LYS A 1 229 ? 2.481 7.252 25.984 1.00 27.92 229 LYS A O 1
ATOM 1694 N N . PRO A 1 230 ? 2.112 5.201 25.109 1.00 31.98 230 PRO A N 1
ATOM 1695 C CA . PRO A 1 230 ? 2.444 4.463 26.325 1.00 31.98 230 PRO A CA 1
ATOM 1696 C C . PRO A 1 230 ? 3.616 3.496 26.088 1.00 31.98 230 PRO A C 1
ATOM 1698 O O . PRO A 1 230 ? 3.999 3.187 24.959 1.00 31.98 230 PRO A O 1
ATOM 1701 N N . HIS A 1 231 ? 4.226 3.048 27.185 1.00 26.31 231 HIS A N 1
ATOM 1702 C CA . HIS A 1 231 ? 5.381 2.155 27.188 1.00 26.31 231 HIS A CA 1
ATOM 1703 C C . HIS A 1 231 ? 5.093 0.805 26.493 1.00 26.31 231 HIS A C 1
ATOM 1705 O O . HIS A 1 231 ? 4.028 0.216 26.637 1.00 26.31 231 HIS A O 1
ATOM 1711 N N . LYS A 1 232 ? 6.090 0.353 25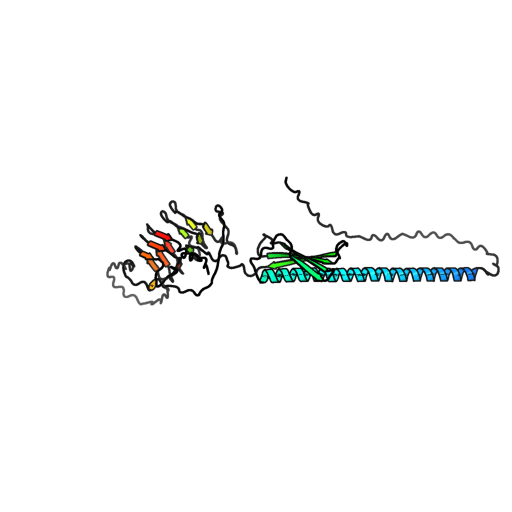.721 1.00 24.28 232 LYS A N 1
ATOM 1712 C CA . LYS A 1 232 ? 6.172 -0.874 24.904 1.00 24.28 232 LYS A CA 1
ATOM 1713 C C . LYS A 1 232 ? 5.662 -2.152 25.594 1.00 24.28 232 LYS A C 1
ATOM 1715 O O . LYS A 1 232 ? 6.192 -2.489 26.646 1.00 24.28 232 LYS A O 1
ATOM 1720 N N . LEU A 1 233 ? 4.885 -2.967 24.868 1.00 21.00 233 LEU A N 1
ATOM 1721 C CA . LEU A 1 233 ? 5.131 -4.412 24.700 1.00 21.00 233 LEU A CA 1
ATOM 1722 C C . LEU A 1 233 ? 4.406 -4.972 23.452 1.00 21.00 233 LEU A C 1
ATOM 1724 O O . LEU A 1 233 ? 3.434 -4.394 22.979 1.00 21.00 233 LEU A O 1
ATOM 1728 N N . THR A 1 234 ? 4.928 -6.068 22.895 1.00 22.39 234 THR A N 1
ATOM 1729 C CA . THR A 1 234 ? 4.662 -6.603 21.542 1.00 22.39 234 THR A CA 1
ATOM 1730 C C . THR A 1 234 ? 4.067 -8.022 21.606 1.00 22.39 234 THR A C 1
ATOM 1732 O O . THR A 1 234 ? 4.688 -8.837 22.279 1.00 22.39 234 THR A O 1
ATOM 1735 N N . ARG A 1 235 ? 2.995 -8.358 20.852 1.00 19.95 235 ARG A N 1
ATOM 1736 C CA . ARG A 1 235 ? 2.848 -9.511 19.900 1.00 19.95 235 ARG A CA 1
ATOM 1737 C C . ARG A 1 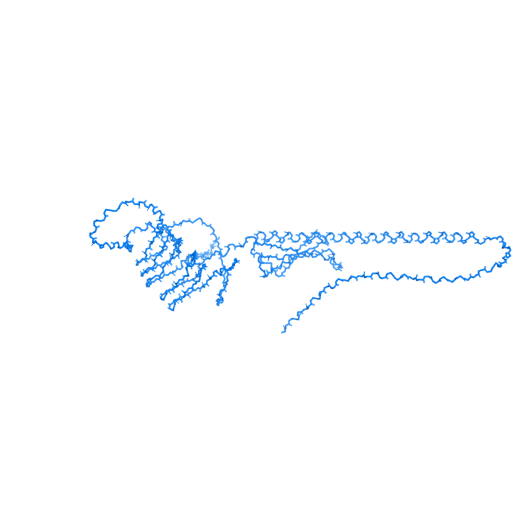235 ? 1.391 -9.721 19.426 1.00 19.95 235 ARG A C 1
ATOM 1739 O O . ARG A 1 235 ? 0.462 -9.432 20.161 1.00 19.95 235 ARG A O 1
ATOM 1746 N N . TYR A 1 236 ? 1.241 -10.258 18.208 1.00 23.09 236 TYR A N 1
ATOM 1747 C CA . TYR A 1 236 ? -0.001 -10.491 17.444 1.00 23.09 236 TYR A CA 1
ATOM 1748 C C . TYR A 1 236 ? -0.405 -11.979 17.379 1.00 23.09 236 TYR A C 1
ATOM 1750 O O . TYR A 1 236 ? 0.493 -12.822 17.330 1.00 23.09 236 TYR A O 1
ATOM 1758 N N . TRP A 1 237 ? -1.711 -12.276 17.233 1.00 21.06 237 TRP A N 1
ATOM 1759 C CA . TRP A 1 237 ? -2.269 -13.474 16.560 1.00 21.06 237 TRP A CA 1
ATOM 1760 C C . TRP A 1 237 ? -3.772 -13.290 16.201 1.00 21.06 237 TRP A C 1
ATOM 1762 O O . TRP A 1 237 ? -4.454 -12.489 16.829 1.00 21.06 237 TRP A O 1
ATOM 1772 N N . THR A 1 238 ? -4.289 -13.987 15.178 1.00 26.56 238 THR A N 1
ATOM 1773 C CA . THR A 1 238 ? -5.702 -13.988 14.694 1.00 26.56 238 THR A CA 1
ATOM 1774 C C . THR A 1 238 ? -6.057 -15.412 14.236 1.00 26.56 238 THR A C 1
ATOM 1776 O O . THR A 1 238 ? -5.149 -16.085 13.734 1.00 26.56 238 THR A O 1
ATOM 1779 N N . PRO A 1 239 ? -7.313 -15.903 14.377 1.00 35.97 239 PRO A N 1
ATOM 1780 C CA . PRO A 1 239 ? -8.244 -15.868 13.225 1.00 35.97 239 PRO A CA 1
ATOM 1781 C C . PRO A 1 239 ? -9.767 -15.893 13.550 1.00 35.97 239 PRO A C 1
ATOM 1783 O O . PRO A 1 239 ? -10.174 -16.249 14.649 1.00 35.97 239 PRO A O 1
ATOM 1786 N N . GLY A 1 240 ? -10.596 -15.655 12.518 1.00 25.78 240 GLY A N 1
ATOM 1787 C CA . GLY A 1 240 ? -11.890 -16.345 12.334 1.00 25.78 240 GLY A CA 1
ATOM 1788 C C . GLY A 1 240 ? -13.147 -15.480 12.447 1.00 25.78 240 GLY A C 1
ATOM 1789 O O . GLY A 1 240 ? -13.492 -15.025 13.530 1.00 25.78 240 GLY A O 1
ATOM 1790 N N . GLY A 1 241 ? -13.831 -15.259 11.319 1.00 34.97 241 GLY A N 1
ATOM 1791 C CA . GLY A 1 241 ? -15.119 -14.568 11.258 1.00 34.97 241 GLY A CA 1
ATOM 1792 C C . GLY A 1 241 ? -16.288 -15.524 11.467 1.00 34.97 241 GLY A C 1
ATOM 1793 O O . GLY A 1 241 ? -16.319 -16.566 10.827 1.00 34.97 241 GLY A O 1
ATOM 1794 N N . ASP A 1 242 ? -17.241 -15.113 12.304 1.00 29.38 242 ASP A N 1
ATOM 1795 C CA . ASP A 1 242 ? -18.547 -15.746 12.492 1.00 29.38 242 ASP A CA 1
ATOM 1796 C C . ASP A 1 242 ? -19.607 -14.665 12.748 1.00 29.38 242 ASP A C 1
ATOM 1798 O O . ASP A 1 242 ? -19.312 -13.620 1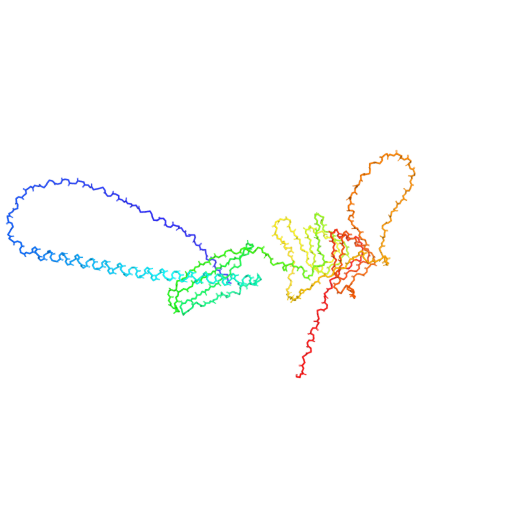3.339 1.00 29.38 242 ASP A O 1
ATOM 1802 N N . GLU A 1 243 ? -20.833 -14.944 12.306 1.00 33.12 243 GLU A N 1
ATOM 1803 C CA . GLU A 1 243 ? -22.035 -14.122 12.477 1.00 33.12 243 GLU A CA 1
ATOM 1804 C C . GLU A 1 243 ? -22.313 -13.757 13.947 1.00 33.12 243 GLU A C 1
ATOM 1806 O O . GLU A 1 243 ? -22.076 -14.534 14.875 1.00 33.12 243 GLU A O 1
ATOM 1811 N N . TYR A 1 244 ? -22.801 -12.531 14.157 1.00 33.28 244 TYR A N 1
ATOM 1812 C CA . TYR A 1 244 ? -22.973 -11.920 15.474 1.00 33.28 244 TYR A CA 1
ATOM 1813 C C . TYR A 1 244 ? -24.426 -12.037 15.943 1.00 33.28 244 TYR A C 1
ATOM 1815 O O . TYR A 1 244 ? -25.326 -11.487 15.313 1.00 33.28 244 TYR A O 1
ATOM 1823 N N . HIS A 1 245 ? -24.641 -12.676 17.091 1.00 36.19 245 HIS A N 1
ATOM 1824 C CA . HIS A 1 245 ? -25.903 -12.606 17.825 1.00 36.19 245 HIS A CA 1
ATOM 1825 C C . HIS A 1 245 ? -25.756 -11.594 18.968 1.00 36.19 245 HIS A C 1
ATOM 1827 O O . HIS A 1 245 ? -24.914 -11.766 19.849 1.00 36.19 245 HIS A O 1
ATOM 1833 N N . SER A 1 246 ? -26.531 -10.508 18.926 1.00 36.38 246 SER A N 1
ATOM 1834 C CA . SER A 1 246 ? -26.617 -9.510 19.998 1.00 36.38 246 SER A CA 1
ATOM 1835 C C . SER A 1 246 ? -27.733 -9.877 20.972 1.00 36.38 246 SER A C 1
ATOM 1837 O O . SER A 1 246 ? -28.850 -10.149 20.534 1.00 36.38 246 SER A O 1
ATOM 1839 N N . TYR A 1 247 ? -27.451 -9.831 22.273 1.00 46.59 247 TYR A N 1
ATOM 1840 C CA . TYR A 1 247 ? -28.468 -9.955 23.316 1.00 46.59 247 TYR A CA 1
ATOM 1841 C C . TYR A 1 247 ? -28.974 -8.572 23.722 1.00 46.59 247 TYR A C 1
ATOM 1843 O O . TYR A 1 247 ? -28.176 -7.693 24.058 1.00 46.59 247 TYR A O 1
ATOM 1851 N N . ASP A 1 248 ? -30.294 -8.401 23.669 1.00 59.72 248 ASP A N 1
ATOM 1852 C CA . ASP A 1 248 ? -30.985 -7.182 24.077 1.00 59.72 248 ASP A CA 1
ATOM 1853 C C . ASP A 1 248 ? -31.101 -7.130 25.606 1.00 59.72 248 ASP A C 1
ATOM 1855 O O . ASP A 1 248 ? -31.747 -7.977 26.230 1.00 59.72 248 ASP A O 1
ATOM 1859 N N . LEU A 1 249 ? -30.465 -6.129 26.216 1.00 67.19 249 LEU A N 1
ATOM 1860 C CA . LEU A 1 249 ? -30.540 -5.862 27.655 1.00 67.19 249 LEU A CA 1
ATOM 1861 C C . LEU A 1 249 ? -31.977 -5.588 28.134 1.00 67.19 249 LEU A C 1
ATOM 1863 O O . LEU A 1 249 ? -32.268 -5.847 29.300 1.00 67.19 249 LEU A O 1
ATOM 1867 N N . ALA A 1 250 ? -32.882 -5.128 27.261 1.00 59.94 250 ALA A N 1
ATOM 1868 C CA . ALA A 1 250 ? -34.286 -4.910 27.610 1.00 59.94 250 ALA A CA 1
ATOM 1869 C C . ALA A 1 250 ? -35.050 -6.219 27.900 1.00 59.94 250 ALA A C 1
ATOM 1871 O O . ALA A 1 250 ? -36.096 -6.190 28.548 1.00 59.94 250 ALA A O 1
ATOM 1872 N N . ALA A 1 251 ? -34.529 -7.372 27.461 1.00 52.28 251 ALA A N 1
ATOM 1873 C CA . ALA A 1 251 ? -35.139 -8.682 27.688 1.00 52.28 251 ALA A CA 1
ATOM 1874 C C . ALA A 1 251 ? -34.762 -9.317 29.041 1.00 52.28 251 ALA A C 1
ATOM 1876 O O . ALA A 1 251 ? -35.361 -10.321 29.438 1.00 52.28 251 ALA A O 1
ATOM 1877 N N . ILE A 1 252 ? -33.794 -8.749 29.771 1.00 57.81 252 ILE A N 1
ATOM 1878 C CA . ILE A 1 252 ? -33.475 -9.171 31.138 1.00 57.81 252 ILE A CA 1
ATOM 1879 C C . ILE A 1 252 ? -34.589 -8.625 32.036 1.00 57.81 252 ILE A C 1
ATOM 1881 O O . ILE A 1 252 ? -34.552 -7.477 32.470 1.00 57.81 252 ILE A O 1
ATOM 1885 N N . GLY A 1 253 ? -35.630 -9.437 32.243 1.00 42.41 253 GLY A N 1
ATOM 1886 C CA . GLY A 1 253 ? -36.793 -9.065 33.049 1.00 42.41 253 GLY A CA 1
ATOM 1887 C C . GLY A 1 253 ? -36.417 -8.594 34.466 1.00 42.41 253 GLY A C 1
ATOM 1888 O O . GLY A 1 253 ? -35.298 -8.838 34.917 1.00 42.41 253 GLY A O 1
ATOM 1889 N N . PRO A 1 254 ? -37.347 -7.955 35.204 1.00 39.09 254 PRO A N 1
ATOM 1890 C CA . PRO A 1 254 ? -37.103 -7.267 36.484 1.00 39.09 254 PRO A CA 1
ATOM 1891 C C . PRO A 1 254 ? -36.799 -8.197 37.685 1.00 39.09 254 PRO A C 1
ATOM 1893 O O . PRO A 1 254 ? -37.237 -7.967 38.811 1.00 39.09 254 PRO A O 1
ATOM 1896 N N . GLY A 1 255 ? -36.031 -9.266 37.479 1.00 40.50 255 GLY A N 1
ATOM 1897 C CA . GLY A 1 255 ? -35.477 -10.104 38.533 1.00 40.50 255 GLY A CA 1
ATOM 1898 C C . GLY A 1 255 ? -34.253 -9.440 39.157 1.00 40.50 255 GLY A C 1
ATOM 1899 O O . GLY A 1 255 ? -33.170 -9.477 38.587 1.00 40.50 255 GLY A O 1
ATOM 1900 N N . ASN A 1 256 ? -34.437 -8.864 40.347 1.00 44.53 256 ASN A N 1
ATOM 1901 C CA . ASN A 1 256 ? -33.400 -8.318 41.230 1.00 44.53 256 ASN A CA 1
ATOM 1902 C C . ASN A 1 256 ? -32.470 -7.264 40.601 1.00 44.53 256 ASN A C 1
ATOM 1904 O O . ASN A 1 256 ? -31.301 -7.526 40.340 1.00 44.53 256 ASN A O 1
ATOM 1908 N N . GLY A 1 257 ? -32.952 -6.023 40.475 1.00 47.81 257 GLY A N 1
ATOM 1909 C CA . GLY A 1 257 ? -32.056 -4.857 40.438 1.00 47.81 257 GLY A CA 1
ATOM 1910 C C . GLY A 1 257 ? -32.506 -3.689 39.570 1.00 47.81 257 GLY A C 1
ATOM 1911 O O . GLY A 1 257 ? -32.140 -2.555 39.881 1.00 47.81 257 GLY A O 1
ATOM 1912 N N . VAL A 1 258 ? -33.332 -3.924 38.548 1.00 48.25 258 VAL A N 1
ATOM 1913 C CA . VAL A 1 258 ? -33.841 -2.858 37.672 1.00 48.25 258 VAL A CA 1
ATOM 1914 C C . VAL A 1 258 ? -34.831 -2.011 38.468 1.00 48.25 258 VAL A C 1
ATOM 1916 O O . VAL A 1 258 ? -35.916 -2.456 38.825 1.00 48.25 258 VAL A O 1
ATOM 1919 N N . GLY A 1 259 ? -34.393 -0.822 38.876 1.00 44.56 259 GLY A N 1
ATOM 1920 C CA . GLY A 1 259 ? -35.261 0.148 39.521 1.00 44.56 259 GLY A CA 1
ATOM 1921 C C . GLY A 1 259 ? -35.976 0.955 38.471 1.00 44.56 259 GLY A C 1
ATOM 1922 O O . GLY A 1 259 ? -35.358 1.848 37.898 1.00 44.56 259 GLY A O 1
ATOM 1923 N N . ASP A 1 260 ? -37.257 0.680 38.271 1.00 44.50 260 ASP A N 1
ATOM 1924 C CA . ASP A 1 260 ? -38.138 1.596 37.563 1.00 44.50 260 ASP A CA 1
ATOM 1925 C C . ASP A 1 260 ? -38.081 2.933 38.313 1.00 44.50 260 ASP A C 1
ATOM 1927 O O . ASP A 1 260 ? -38.332 3.006 39.521 1.00 44.50 260 ASP A O 1
ATOM 1931 N N . GLY A 1 261 ? -37.614 3.980 37.634 1.00 42.66 261 GLY A N 1
ATOM 1932 C CA . GLY A 1 261 ? -37.463 5.302 38.226 1.00 42.66 261 GLY A CA 1
ATOM 1933 C C . GLY A 1 261 ? -38.777 5.752 38.861 1.00 42.66 261 GLY A C 1
ATOM 1934 O O . GLY A 1 261 ? -39.807 5.819 38.196 1.00 42.66 261 GLY A O 1
ATOM 1935 N N . TYR A 1 262 ? -38.728 6.062 40.157 1.00 41.81 262 TYR A N 1
ATOM 1936 C CA . TYR A 1 262 ? -39.834 6.641 40.908 1.00 41.81 262 TYR A CA 1
ATOM 1937 C C . TYR A 1 262 ? -40.317 7.935 40.236 1.00 41.81 262 TYR A C 1
ATOM 1939 O O . TYR A 1 262 ? -39.665 8.977 40.326 1.00 41.81 262 TYR A O 1
ATOM 1947 N N . GLY A 1 263 ? -41.501 7.885 39.623 1.00 42.34 263 GLY A N 1
ATOM 1948 C CA . GLY A 1 263 ? -42.331 9.061 39.393 1.00 42.34 263 GLY A CA 1
ATOM 1949 C C . GLY A 1 263 ? -42.830 9.583 40.739 1.00 42.34 263 GLY A C 1
ATOM 1950 O O . GLY A 1 263 ? -43.828 9.104 41.271 1.00 42.34 263 GLY A O 1
ATOM 1951 N N . SER A 1 264 ? -42.105 10.536 41.325 1.00 41.62 264 SER A N 1
ATOM 1952 C CA . SER A 1 264 ? -42.528 11.250 42.531 1.00 41.62 264 SER A CA 1
ATOM 1953 C C . SER A 1 264 ? -43.629 12.249 42.173 1.00 41.62 264 SER A C 1
ATOM 1955 O O . SER A 1 264 ? -43.353 13.417 41.905 1.00 41.62 264 SER A O 1
ATOM 1957 N N . GLY A 1 265 ? -44.877 11.785 42.172 1.00 41.75 265 GLY A N 1
ATOM 1958 C CA . GLY A 1 265 ? -46.052 12.647 42.170 1.00 41.75 265 GLY A CA 1
ATOM 1959 C C . GLY A 1 265 ? -46.216 13.325 43.529 1.00 41.75 265 GLY A C 1
ATOM 1960 O O . GLY A 1 265 ? -46.559 12.668 44.507 1.00 41.75 265 GLY A O 1
ATOM 1961 N N . ASN A 1 266 ? -45.996 14.637 43.580 1.00 42.69 266 ASN A N 1
ATOM 1962 C CA . ASN A 1 266 ? -46.631 15.483 44.583 1.00 42.69 266 ASN A CA 1
ATOM 1963 C C . ASN A 1 266 ? -47.842 16.128 43.917 1.00 42.69 266 ASN A C 1
ATOM 1965 O O . ASN A 1 266 ? -47.691 16.998 43.063 1.00 42.69 266 ASN A O 1
ATOM 1969 N N . GLY A 1 267 ? -49.023 15.655 44.308 1.00 48.47 267 GLY A N 1
ATOM 1970 C CA . GLY A 1 267 ? -50.281 16.319 44.024 1.00 48.47 267 GLY A CA 1
ATOM 1971 C C . GLY A 1 267 ? -50.375 17.624 44.808 1.00 48.47 267 GLY A C 1
ATOM 1972 O O . GLY A 1 267 ? -50.168 17.650 46.022 1.00 48.47 267 GLY A O 1
ATOM 1973 N N . ALA A 1 268 ? -50.690 18.689 44.089 1.00 48.16 268 ALA A N 1
ATOM 1974 C CA . ALA A 1 268 ? -51.468 19.803 44.589 1.00 48.16 268 ALA A CA 1
ATOM 1975 C C . ALA A 1 268 ? -52.450 20.142 43.467 1.00 48.16 268 ALA A C 1
ATOM 1977 O O . ALA A 1 268 ? -52.043 20.353 42.325 1.00 48.16 268 ALA A O 1
ATOM 1978 N N . ASP A 1 269 ? -53.726 20.045 43.809 1.00 56.44 269 ASP A N 1
ATOM 1979 C CA . ASP A 1 269 ? -54.874 20.272 42.949 1.00 56.44 269 ASP A CA 1
ATOM 1980 C C . ASP A 1 269 ? -54.898 21.740 42.502 1.00 56.44 269 ASP A C 1
ATOM 1982 O O . ASP A 1 269 ? -55.035 22.622 43.345 1.00 56.44 269 ASP A O 1
ATOM 1986 N N . ASP A 1 270 ? -54.775 21.993 41.198 1.00 52.62 270 ASP A N 1
ATOM 1987 C CA . ASP A 1 270 ? -55.089 23.286 40.588 1.00 52.62 270 ASP A CA 1
ATOM 1988 C C . ASP A 1 270 ? -55.943 23.033 39.334 1.00 52.62 270 ASP A C 1
ATOM 1990 O O . ASP A 1 270 ? -55.477 22.517 38.314 1.00 52.62 270 ASP A O 1
ATOM 1994 N N . ASP A 1 271 ? -57.221 23.391 39.452 1.00 56.09 271 ASP A N 1
ATOM 1995 C CA . ASP A 1 271 ? -58.289 23.257 38.460 1.00 56.09 271 ASP A CA 1
ATOM 1996 C C . ASP A 1 271 ? -58.093 24.224 37.273 1.00 56.09 271 ASP A C 1
ATOM 1998 O O . ASP A 1 271 ? -58.820 25.208 37.113 1.00 56.09 271 ASP A O 1
ATOM 2002 N N . PHE A 1 272 ? -57.084 23.982 36.435 1.00 59.44 272 PHE A N 1
ATOM 2003 C CA . PHE A 1 272 ? -56.847 24.778 35.230 1.00 59.44 272 PHE A CA 1
ATOM 2004 C C . PHE A 1 272 ? -57.431 24.092 33.987 1.00 59.44 272 PHE A C 1
ATOM 2006 O O . PHE A 1 272 ? -56.772 23.296 33.319 1.00 59.44 272 PHE A O 1
ATOM 2013 N N . GLU A 1 273 ? -58.683 24.432 33.667 1.00 63.81 273 GLU A N 1
ATOM 2014 C CA . GLU A 1 273 ? -59.290 24.205 32.350 1.00 63.81 273 GLU A CA 1
ATOM 2015 C C . GLU A 1 273 ? -58.619 25.141 31.327 1.00 63.81 273 GLU A C 1
ATOM 2017 O O . GLU A 1 273 ? -59.029 26.285 31.131 1.00 63.81 273 GLU A O 1
ATOM 2022 N N . GLY A 1 274 ? -57.527 24.672 30.722 1.00 55.62 274 GLY A N 1
ATOM 2023 C CA . GLY A 1 274 ? -56.820 25.351 29.639 1.00 55.62 274 GLY A CA 1
ATOM 2024 C C . GLY A 1 274 ? -56.835 24.491 28.385 1.00 55.62 274 GLY A C 1
ATOM 2025 O O . GLY A 1 274 ? -56.273 23.398 28.388 1.00 55.62 274 GLY A O 1
ATOM 2026 N N . ASP A 1 275 ? -57.501 24.998 27.347 1.00 55.00 275 ASP A N 1
ATOM 2027 C CA . ASP A 1 275 ? -57.679 24.376 26.036 1.00 55.00 275 ASP A CA 1
ATOM 2028 C C . ASP A 1 275 ? -56.390 23.740 25.499 1.00 55.00 275 ASP A C 1
ATOM 2030 O O . ASP A 1 275 ? -55.342 24.381 25.390 1.00 55.00 275 ASP A O 1
ATOM 2034 N N . GLY A 1 276 ? -56.510 22.448 25.187 1.00 56.16 276 GLY A N 1
ATOM 2035 C CA . GLY A 1 276 ? -55.444 21.583 24.713 1.00 56.16 276 GLY A CA 1
ATOM 2036 C C . GLY A 1 276 ? -54.899 22.026 23.362 1.00 56.16 276 GLY A C 1
ATOM 2037 O O . GLY A 1 276 ? -55.563 21.887 22.339 1.00 56.16 276 GLY A O 1
ATOM 2038 N N . ASP A 1 277 ? -53.666 22.517 23.390 1.00 61.81 277 ASP A N 1
ATOM 2039 C CA . ASP A 1 277 ? -52.727 22.389 22.284 1.00 61.81 277 ASP A CA 1
ATOM 2040 C C . ASP A 1 277 ? -51.984 21.071 22.528 1.00 61.81 277 ASP A C 1
ATOM 2042 O O . ASP A 1 277 ? -51.013 20.997 23.288 1.00 61.81 277 ASP A O 1
ATOM 2046 N N . ASP A 1 278 ? -52.534 19.990 21.980 1.00 59.44 278 ASP A N 1
ATOM 2047 C CA . ASP A 1 278 ? -51.938 18.663 21.917 1.00 59.44 278 ASP A CA 1
ATOM 2048 C C . ASP A 1 278 ? -50.768 18.688 20.933 1.00 59.44 278 ASP A C 1
ATOM 2050 O O . ASP A 1 278 ? -50.773 18.076 19.869 1.00 59.44 278 ASP A O 1
ATOM 2054 N N . GLY A 1 279 ? -49.723 19.418 21.326 1.00 57.38 279 GLY A N 1
ATOM 2055 C CA . GLY A 1 279 ? -48.401 19.287 20.754 1.00 57.38 279 GLY A CA 1
ATOM 2056 C C . GLY A 1 279 ? -47.948 17.848 20.945 1.00 57.38 279 GLY A C 1
ATOM 2057 O O . GLY A 1 279 ? -47.393 17.502 21.990 1.00 57.38 279 GLY A O 1
ATOM 2058 N N . GLU A 1 280 ? -48.214 17.023 19.933 1.00 60.59 280 GLU A N 1
ATOM 2059 C CA . GLU A 1 280 ? -47.619 15.715 19.693 1.00 60.59 280 GLU A CA 1
ATOM 2060 C C . GLU A 1 280 ? -46.101 15.904 19.604 1.00 60.59 280 GLU A C 1
ATOM 2062 O O . GLU A 1 280 ? -45.502 15.977 18.536 1.00 60.59 280 GLU A O 1
ATOM 2067 N N . GLY A 1 281 ? -45.474 16.064 20.767 1.00 57.38 281 GLY A N 1
ATOM 2068 C CA . GLY A 1 281 ? -44.046 15.961 20.940 1.00 57.38 281 GLY A CA 1
ATOM 2069 C C . GLY A 1 281 ? -43.693 14.496 20.790 1.00 57.38 281 GLY A C 1
ATOM 2070 O O . GLY A 1 281 ? -43.596 13.767 21.775 1.00 57.38 281 GLY A O 1
ATOM 2071 N N . ASP A 1 282 ? -43.457 14.090 19.553 1.00 61.62 282 ASP A N 1
ATOM 2072 C CA . ASP A 1 282 ? -42.753 12.891 19.107 1.00 61.62 282 ASP A CA 1
ATOM 2073 C C . ASP A 1 282 ? -41.275 12.898 19.542 1.00 61.62 282 ASP A C 1
ATOM 2075 O O . ASP A 1 282 ? -40.372 12.447 18.838 1.00 61.62 282 ASP A O 1
ATOM 2079 N N . GLY A 1 283 ? -41.015 13.388 20.757 1.00 57.09 283 GLY A N 1
ATOM 2080 C CA . GLY A 1 283 ? -39.772 13.176 21.459 1.00 57.09 283 GLY A CA 1
ATOM 2081 C C . GLY A 1 283 ? -39.649 11.690 21.727 1.00 57.09 283 GLY A C 1
ATOM 2082 O O . GLY A 1 283 ? -40.102 11.209 22.764 1.00 57.09 283 GLY A O 1
ATOM 2083 N N . GLU A 1 284 ? -39.038 10.977 20.783 1.00 65.94 284 GLU A N 1
ATOM 2084 C CA . GLU A 1 284 ? -38.473 9.649 20.972 1.00 65.94 284 GLU A CA 1
ATOM 2085 C C . GLU A 1 284 ? -37.526 9.733 22.173 1.00 65.94 284 GLU A C 1
ATOM 2087 O O . GLU A 1 284 ? -36.341 10.064 22.062 1.00 65.94 284 GLU A O 1
ATOM 2092 N N . GLY A 1 285 ? -38.088 9.538 23.365 1.00 72.38 285 GLY A N 1
ATOM 2093 C CA . GLY A 1 285 ? -37.354 9.550 24.610 1.00 72.38 285 GLY A CA 1
ATOM 2094 C C . GLY A 1 285 ? -36.298 8.471 24.502 1.00 72.38 285 GLY A C 1
ATOM 2095 O O . GLY A 1 285 ? -36.628 7.288 24.451 1.00 72.38 285 GLY A O 1
ATOM 2096 N N . GLN A 1 286 ? -35.031 8.878 24.417 1.00 78.44 286 GLN A N 1
ATOM 2097 C CA . GLN A 1 286 ? -33.927 7.931 24.387 1.00 78.44 286 GLN A CA 1
ATOM 2098 C C . GLN A 1 286 ? -34.060 7.019 25.602 1.00 78.44 286 GLN A C 1
ATOM 2100 O O . GLN A 1 286 ? -34.015 7.486 26.746 1.00 78.44 286 GLN A O 1
ATOM 2105 N N . SER A 1 287 ? -34.253 5.726 25.345 1.00 90.81 287 SER A N 1
ATOM 2106 C CA . SER A 1 287 ? -34.433 4.750 26.409 1.00 90.81 287 SER A CA 1
ATOM 2107 C C . SER A 1 287 ? -33.221 4.816 27.348 1.00 90.81 287 SER A C 1
ATOM 2109 O O . SER A 1 287 ? -32.079 4.987 26.909 1.00 90.81 287 SER A O 1
ATOM 2111 N N . THR A 1 288 ? -33.459 4.802 28.658 1.00 92.75 288 THR A N 1
ATOM 2112 C CA . THR A 1 288 ? -32.387 4.838 29.658 1.00 92.75 288 THR A CA 1
ATOM 2113 C C . THR A 1 288 ? -32.540 3.646 30.584 1.00 92.75 288 THR A C 1
ATOM 2115 O O . THR A 1 288 ? -33.599 3.474 31.181 1.00 92.75 288 THR A O 1
ATOM 2118 N N . ILE A 1 289 ? -31.489 2.835 30.712 1.00 94.75 289 ILE A N 1
ATOM 2119 C CA . ILE A 1 289 ? -31.438 1.700 31.639 1.00 94.75 289 ILE A CA 1
ATOM 2120 C C . ILE A 1 289 ? -30.404 1.955 32.729 1.00 94.75 289 ILE A C 1
ATOM 2122 O O . ILE A 1 289 ? -29.286 2.392 32.450 1.00 94.75 289 ILE A O 1
ATOM 2126 N N . THR A 1 290 ? -30.767 1.647 33.972 1.00 95.19 290 THR A N 1
ATOM 2127 C CA . THR A 1 290 ? -29.875 1.760 35.129 1.00 95.19 290 THR A CA 1
ATOM 2128 C C . THR A 1 290 ? -29.524 0.372 35.649 1.00 95.19 290 THR A C 1
ATOM 2130 O O . THR A 1 290 ? -30.397 -0.381 36.080 1.00 95.19 290 THR A O 1
ATOM 2133 N N . LEU A 1 291 ? -28.236 0.037 35.620 1.00 95.94 291 LEU A N 1
ATOM 2134 C CA . LEU A 1 291 ? -27.685 -1.227 36.095 1.00 95.94 291 LEU A CA 1
ATOM 2135 C C . LEU A 1 291 ? -27.076 -1.033 37.488 1.00 95.94 291 LEU A C 1
ATOM 2137 O O . LEU A 1 291 ? -26.198 -0.191 37.675 1.00 95.94 291 LEU A O 1
ATOM 2141 N N . ARG A 1 292 ? -27.536 -1.823 38.463 1.00 97.00 292 ARG A N 1
ATOM 2142 C CA . ARG A 1 292 ? -27.078 -1.798 39.861 1.00 97.00 292 ARG A CA 1
ATOM 2143 C C . ARG A 1 292 ? -27.169 -3.188 40.479 1.00 97.00 292 ARG A C 1
ATOM 2145 O O . ARG A 1 292 ? -28.144 -3.893 40.232 1.00 97.00 292 ARG A O 1
ATOM 2152 N N . ASN A 1 293 ? -26.189 -3.555 41.304 1.00 95.81 293 ASN A N 1
ATOM 2153 C CA . ASN A 1 293 ? -26.094 -4.860 41.970 1.00 95.81 293 ASN A CA 1
ATOM 2154 C C . ASN A 1 293 ? -26.253 -6.047 41.001 1.00 95.81 293 ASN A C 1
ATOM 2156 O O . ASN A 1 293 ? -26.939 -7.017 41.319 1.00 95.81 293 ASN A O 1
ATOM 2160 N N . ILE A 1 294 ? -25.655 -5.948 39.810 1.00 95.88 294 ILE A N 1
ATOM 2161 C CA . ILE A 1 294 ? -25.801 -6.941 38.744 1.00 95.88 294 ILE A CA 1
ATOM 2162 C C . ILE A 1 294 ? -24.443 -7.492 38.322 1.00 95.88 294 ILE A C 1
ATOM 2164 O O . ILE A 1 294 ? -23.457 -6.759 38.221 1.00 95.88 294 ILE A O 1
ATOM 2168 N N . VAL A 1 295 ? -24.418 -8.797 38.053 1.00 95.06 295 VAL A N 1
ATOM 2169 C CA . VAL A 1 295 ? -23.289 -9.479 37.425 1.00 95.06 295 VAL A CA 1
ATOM 2170 C C . VAL A 1 295 ? -23.701 -9.894 36.017 1.00 95.06 295 VAL A C 1
ATOM 2172 O O . VAL A 1 295 ? -24.603 -10.710 35.846 1.00 95.06 295 VAL A O 1
ATOM 2175 N N . LEU A 1 296 ? -23.049 -9.312 35.015 1.00 95.31 296 LEU A N 1
ATOM 2176 C CA . LEU A 1 296 ? -23.211 -9.617 33.600 1.00 95.31 296 LEU A CA 1
ATOM 2177 C C . LEU A 1 296 ? -21.946 -10.329 33.128 1.00 95.31 296 LEU A C 1
ATOM 2179 O O . LEU A 1 296 ? -20.907 -9.698 33.020 1.00 95.31 296 LEU A O 1
ATOM 2183 N N . GLY A 1 297 ? -22.010 -11.626 32.845 1.00 93.56 297 GLY A N 1
ATOM 2184 C CA . GLY A 1 297 ? -20.869 -12.395 32.339 1.00 93.56 297 GLY A CA 1
ATOM 2185 C C . GLY A 1 297 ? -21.272 -13.382 31.248 1.00 93.56 297 GLY A C 1
ATOM 2186 O O . GLY A 1 297 ? -22.462 -13.509 30.957 1.00 93.56 297 GLY A O 1
ATOM 2187 N N . PRO A 1 298 ? -20.323 -14.074 30.604 1.00 92.19 298 PRO A N 1
ATOM 2188 C CA . PRO A 1 298 ? -20.654 -15.090 29.620 1.00 92.19 298 PRO A CA 1
ATOM 2189 C C . PRO A 1 298 ? -21.550 -16.169 30.228 1.00 92.19 298 PRO A C 1
ATOM 2191 O O . PRO A 1 298 ? -21.242 -16.736 31.275 1.00 92.19 298 PRO A O 1
ATOM 2194 N N . GLY A 1 299 ? -22.664 -16.447 29.562 1.00 91.81 299 GLY A N 1
ATOM 2195 C CA . GLY A 1 299 ? -23.625 -17.478 29.953 1.00 91.81 299 GLY A CA 1
ATOM 2196 C C . GLY A 1 299 ? -23.788 -18.534 28.866 1.00 91.81 299 GLY A C 1
ATOM 2197 O O . GLY A 1 299 ? -23.207 -18.414 27.788 1.00 91.81 299 GLY A O 1
ATOM 2198 N N . SER A 1 300 ? -24.623 -19.547 29.116 1.00 90.81 300 SER A N 1
ATOM 2199 C CA . SER A 1 300 ? -25.034 -20.497 28.068 1.00 90.81 300 SER A CA 1
ATOM 2200 C C . SER A 1 300 ? -25.671 -19.777 26.882 1.00 90.81 300 SER A C 1
ATOM 2202 O O . SER A 1 300 ? -25.428 -20.138 25.734 1.00 90.81 300 SER A O 1
ATOM 2204 N N . ASP A 1 301 ? -26.447 -18.736 27.181 1.00 88.38 301 ASP A N 1
ATOM 2205 C CA . ASP A 1 301 ? -27.199 -17.992 26.183 1.00 88.38 301 ASP A CA 1
ATOM 2206 C C . ASP A 1 301 ? -26.260 -16.982 25.519 1.00 88.38 301 ASP A C 1
ATOM 2208 O O . ASP A 1 301 ? -26.155 -16.935 24.299 1.00 88.38 301 ASP A O 1
ATOM 2212 N N . ASN A 1 302 ? -25.446 -16.266 26.296 1.00 89.62 302 ASN A N 1
ATOM 2213 C CA . ASN A 1 302 ? -24.478 -15.300 25.778 1.00 89.62 302 ASN A CA 1
ATOM 2214 C C . ASN A 1 302 ? -23.022 -15.754 25.997 1.00 89.62 302 ASN A C 1
ATOM 2216 O O . ASN A 1 302 ? -22.331 -15.178 26.839 1.00 89.62 302 ASN A O 1
ATOM 2220 N N . PRO A 1 303 ? -22.506 -16.749 25.250 1.00 87.62 303 PRO A N 1
ATOM 2221 C CA . PRO A 1 303 ? -21.177 -17.318 25.496 1.00 87.62 303 PRO A CA 1
ATOM 2222 C C . PRO A 1 303 ? -20.030 -16.344 25.200 1.00 87.62 303 PRO A C 1
ATOM 2224 O O . PRO A 1 303 ? -18.905 -16.568 25.636 1.00 87.62 303 PRO A O 1
ATOM 2227 N N . ARG A 1 304 ? -20.294 -15.262 24.455 1.00 84.56 304 ARG A N 1
ATOM 2228 C CA . ARG A 1 304 ? -19.306 -14.212 24.158 1.00 84.56 304 ARG A CA 1
ATOM 2229 C C . ARG A 1 304 ? -19.365 -13.035 25.137 1.00 84.56 304 ARG A C 1
ATOM 2231 O O . ARG A 1 304 ? -18.496 -12.173 25.073 1.00 84.56 304 ARG A O 1
ATOM 2238 N N . GLY A 1 305 ? -20.377 -12.973 26.008 1.00 90.81 305 GLY A N 1
ATOM 2239 C CA . GLY A 1 305 ? -20.576 -11.853 26.929 1.00 90.81 305 GLY A CA 1
ATOM 2240 C C . GLY A 1 305 ? -20.794 -10.510 26.220 1.00 90.81 305 GLY A C 1
ATOM 2241 O O . GLY A 1 305 ? -20.329 -9.487 26.710 1.00 90.81 305 GLY A O 1
ATOM 2242 N N . VAL A 1 306 ? -21.440 -10.485 25.047 1.00 91.56 306 VAL A N 1
ATOM 2243 C CA . VAL A 1 306 ? -21.717 -9.232 24.317 1.00 91.56 306 VAL A CA 1
ATOM 2244 C C . VAL A 1 306 ? -23.122 -8.739 24.651 1.00 91.56 306 VAL A C 1
ATOM 2246 O O . VAL A 1 306 ? -24.100 -9.441 24.403 1.00 91.56 306 VAL A O 1
ATOM 2249 N N . TYR A 1 307 ? -23.220 -7.532 25.197 1.00 93.06 307 TYR A N 1
ATOM 2250 C CA . TYR A 1 307 ? -24.457 -6.907 25.654 1.00 93.06 307 TYR A CA 1
ATOM 2251 C C . TYR A 1 307 ? -24.739 -5.650 24.836 1.00 93.06 307 TYR A C 1
ATOM 2253 O O . TYR A 1 307 ? -23.882 -4.767 24.764 1.00 93.06 307 TYR A O 1
ATOM 2261 N N . PHE A 1 308 ? -25.920 -5.559 24.223 1.00 92.94 308 PHE A N 1
ATOM 2262 C CA . PHE A 1 308 ? -26.323 -4.413 23.407 1.00 92.94 308 PHE A CA 1
ATOM 2263 C C . PHE A 1 308 ? -27.558 -3.723 23.997 1.00 92.94 308 PHE A C 1
ATOM 2265 O O . PHE A 1 308 ? -28.497 -4.390 24.429 1.00 92.94 308 PHE A O 1
ATOM 2272 N N . PHE A 1 309 ? -27.558 -2.390 23.997 1.00 92.38 309 PHE A N 1
ATOM 2273 C CA . PHE A 1 309 ? -28.705 -1.577 24.397 1.00 92.38 309 PHE A CA 1
ATOM 2274 C C . PHE A 1 309 ? -28.893 -0.385 23.458 1.00 92.38 309 PHE A C 1
ATOM 2276 O O . PHE A 1 309 ? -27.959 0.391 23.220 1.00 92.38 309 PHE A O 1
ATOM 2283 N N . ASP A 1 310 ? -30.114 -0.214 22.955 1.00 90.00 310 ASP A N 1
ATOM 2284 C CA . ASP A 1 310 ? -30.475 0.936 22.127 1.00 90.00 310 ASP A CA 1
ATOM 2285 C C . ASP A 1 310 ? -30.933 2.124 22.987 1.00 90.00 310 ASP A C 1
ATOM 2287 O O . ASP A 1 310 ? -32.119 2.434 23.099 1.00 90.00 310 ASP A O 1
ATOM 2291 N N . GLY A 1 311 ? -29.971 2.765 23.653 1.00 90.38 311 GLY A N 1
ATOM 2292 C CA . GLY A 1 311 ? -30.220 3.919 24.505 1.00 90.38 311 GLY A CA 1
ATOM 2293 C C . GLY A 1 311 ? -29.034 4.299 25.385 1.00 90.38 311 GLY A C 1
ATOM 2294 O O . GLY A 1 311 ? -27.884 3.947 25.112 1.00 90.38 311 GLY A O 1
ATOM 2295 N N . THR A 1 312 ? -29.310 5.049 26.450 1.00 89.50 312 THR A N 1
ATOM 2296 C CA . THR A 1 312 ? -28.327 5.422 27.473 1.00 89.50 312 THR A CA 1
ATOM 2297 C C . THR A 1 312 ? -28.269 4.361 28.573 1.00 89.50 312 THR A C 1
ATOM 2299 O O . THR A 1 312 ? -29.287 3.984 29.141 1.00 89.50 312 THR A O 1
ATOM 2302 N N . ILE A 1 313 ? -27.070 3.897 28.914 1.00 95.12 313 ILE A N 1
ATOM 2303 C CA . ILE A 1 313 ? -26.833 2.967 30.023 1.00 95.12 313 ILE A CA 1
ATOM 2304 C C . ILE A 1 313 ? -26.219 3.737 31.189 1.00 95.12 313 ILE A C 1
ATOM 2306 O O . ILE A 1 313 ? -25.221 4.434 31.010 1.00 95.12 313 ILE A O 1
ATOM 2310 N N . VAL A 1 314 ? -26.767 3.582 32.392 1.00 95.31 314 VAL A N 1
ATOM 2311 C CA . VAL A 1 314 ? -26.211 4.118 33.638 1.00 95.31 314 VAL A CA 1
ATOM 2312 C C . VAL A 1 314 ? -25.713 2.961 34.503 1.00 95.31 314 VAL A C 1
ATOM 2314 O O . VAL A 1 314 ? -26.503 2.134 34.943 1.00 95.31 314 VAL A O 1
ATOM 2317 N N . LEU A 1 315 ? -24.404 2.886 34.745 1.00 95.50 315 LEU A N 1
ATOM 2318 C CA . LEU A 1 315 ? -23.788 1.926 35.662 1.00 95.50 315 LEU A CA 1
ATOM 2319 C C . LEU A 1 315 ? -23.665 2.562 37.055 1.00 95.50 315 LEU A C 1
ATOM 2321 O O . LEU A 1 315 ? -22.887 3.503 37.253 1.00 95.50 315 LEU A O 1
ATOM 2325 N N . GLU A 1 316 ? -24.444 2.051 38.006 1.00 96.31 316 GLU A N 1
ATOM 2326 C CA . GLU A 1 316 ? -24.418 2.447 39.416 1.00 96.31 316 GLU A CA 1
ATOM 2327 C C . GLU A 1 316 ? -23.600 1.444 40.253 1.00 96.31 316 GLU A C 1
ATOM 2329 O O . GLU A 1 316 ? -22.541 1.001 39.826 1.00 96.31 316 GLU A O 1
ATOM 2334 N N . ASN A 1 317 ? -24.018 1.149 41.486 1.00 95.75 317 ASN A N 1
ATOM 2335 C CA . ASN A 1 317 ? -23.186 0.450 42.461 1.00 95.75 317 ASN A CA 1
ATOM 2336 C C . ASN A 1 317 ? -23.145 -1.064 42.218 1.00 95.75 317 ASN A C 1
ATOM 2338 O O . ASN A 1 317 ? -24.165 -1.651 41.845 1.00 95.75 317 ASN A O 1
ATOM 2342 N N . ASN A 1 318 ? -22.008 -1.697 42.527 1.00 94.88 318 ASN A N 1
ATOM 2343 C CA . ASN A 1 318 ? -21.817 -3.154 42.516 1.00 94.88 318 ASN A CA 1
ATOM 2344 C C . ASN A 1 318 ? -22.161 -3.798 41.162 1.00 94.88 318 ASN A C 1
ATOM 2346 O O . ASN A 1 318 ? -22.963 -4.733 41.090 1.00 94.88 318 ASN A O 1
ATOM 2350 N N . VAL A 1 319 ? -21.597 -3.265 40.080 1.00 95.31 319 VAL A N 1
ATOM 2351 C CA . VAL A 1 319 ? -21.784 -3.814 38.731 1.00 95.31 319 VAL A CA 1
ATOM 2352 C C . VAL A 1 319 ? -20.521 -4.560 38.319 1.00 95.31 319 VAL A C 1
ATOM 2354 O O . VAL A 1 319 ? -19.473 -3.945 38.137 1.00 95.31 319 VAL A O 1
ATOM 2357 N N . LEU A 1 320 ? -20.618 -5.875 38.138 1.00 95.44 320 LEU A N 1
ATOM 2358 C CA . LEU A 1 320 ? -19.557 -6.689 37.542 1.00 95.44 320 LEU A CA 1
ATOM 2359 C C . LEU A 1 320 ? -19.960 -7.023 36.107 1.00 95.44 320 LEU A C 1
ATOM 2361 O O . LEU A 1 320 ? -20.967 -7.689 35.896 1.00 95.44 320 LEU A O 1
ATOM 2365 N N . LEU A 1 321 ? -19.193 -6.558 35.126 1.00 95.50 321 LEU A N 1
ATOM 2366 C CA . LEU A 1 321 ? -19.391 -6.872 33.717 1.00 95.50 321 LEU A CA 1
ATOM 2367 C C . LEU A 1 321 ? -18.153 -7.578 33.168 1.00 95.50 321 LEU A C 1
ATOM 2369 O O . LEU A 1 321 ? -17.090 -6.977 33.034 1.00 95.50 321 LEU A O 1
ATOM 2373 N N . GLU A 1 322 ? -18.319 -8.844 32.821 1.00 94.00 322 GLU A N 1
ATOM 2374 C CA . GLU A 1 322 ? -17.353 -9.682 32.128 1.00 94.00 322 GLU A CA 1
ATOM 2375 C C . GLU A 1 322 ? -17.798 -9.814 30.662 1.00 94.00 322 GLU A C 1
ATOM 2377 O O . GLU A 1 322 ? -18.726 -10.556 30.335 1.00 94.00 322 GLU A O 1
ATOM 2382 N N . GLY A 1 323 ? -17.161 -9.063 29.758 1.00 91.12 323 GLY A N 1
ATOM 2383 C CA . GLY A 1 323 ? -17.490 -9.087 28.331 1.00 91.12 323 GLY A CA 1
ATOM 2384 C C . GLY A 1 323 ? -17.459 -7.716 27.656 1.00 91.12 323 GLY A C 1
ATOM 2385 O O . GLY A 1 323 ? -16.646 -6.857 27.990 1.00 91.12 323 GLY A O 1
ATOM 2386 N N . THR A 1 324 ? -18.321 -7.515 26.657 1.00 90.31 324 THR A N 1
ATOM 2387 C CA . THR A 1 324 ? -18.396 -6.285 25.854 1.00 90.31 324 THR A CA 1
ATOM 2388 C C . THR A 1 324 ? -19.763 -5.631 26.003 1.00 90.31 324 THR A C 1
ATOM 2390 O O . THR A 1 324 ? -20.777 -6.233 25.663 1.00 90.31 324 THR A O 1
ATOM 2393 N N . LEU A 1 325 ? -19.793 -4.374 26.449 1.00 91.56 325 LEU A N 1
ATOM 2394 C CA . LEU A 1 325 ? -21.008 -3.561 26.528 1.00 91.56 325 LEU A CA 1
ATOM 2395 C C . LEU A 1 325 ? -21.071 -2.566 25.365 1.00 91.56 325 LEU A C 1
ATOM 2397 O O . LEU A 1 325 ? -20.140 -1.786 25.158 1.00 91.56 325 LEU A O 1
ATOM 2401 N N . VAL A 1 326 ? -22.180 -2.562 24.631 1.00 88.56 326 VAL A N 1
ATOM 2402 C CA . VAL A 1 326 ? -22.422 -1.686 23.482 1.00 88.56 326 VAL A CA 1
ATOM 2403 C C . VAL A 1 326 ? -23.714 -0.905 23.703 1.00 88.56 326 VAL A C 1
ATOM 2405 O O . VAL A 1 326 ? -24.768 -1.492 23.923 1.00 88.56 326 VAL A O 1
ATOM 2408 N N . ALA A 1 327 ? -23.637 0.422 23.605 1.00 89.19 327 ALA A N 1
ATOM 2409 C CA . ALA A 1 327 ? -24.791 1.313 23.694 1.00 89.19 327 ALA A CA 1
ATOM 2410 C C . ALA A 1 327 ? -24.849 2.247 22.480 1.00 89.19 327 ALA A C 1
ATOM 2412 O O . ALA A 1 327 ? -23.804 2.708 22.003 1.00 89.19 327 ALA A O 1
ATOM 2413 N N . THR A 1 328 ? -26.051 2.550 21.988 1.00 85.62 328 THR A N 1
ATOM 2414 C CA . THR A 1 328 ? -26.247 3.586 20.954 1.00 85.62 328 THR A CA 1
ATOM 2415 C C . THR A 1 328 ? -26.194 5.000 21.539 1.00 85.62 328 THR A C 1
ATOM 2417 O O . THR A 1 328 ? -25.707 5.916 20.871 1.00 85.62 328 THR A O 1
ATOM 2420 N N . GLY A 1 329 ? -26.636 5.169 22.791 1.00 87.75 329 GLY A N 1
ATOM 2421 C CA . GLY A 1 329 ? -26.592 6.412 23.557 1.00 87.75 329 GLY A CA 1
ATOM 2422 C C . GLY A 1 329 ? -25.329 6.565 24.410 1.00 87.75 329 GLY A C 1
ATOM 2423 O O . GLY A 1 329 ? -24.227 6.161 24.031 1.00 87.75 329 GLY A O 1
ATOM 2424 N N . ASN A 1 330 ? -25.472 7.207 25.571 1.00 86.06 330 ASN A N 1
ATOM 2425 C CA . ASN A 1 330 ? -24.353 7.423 26.489 1.00 86.06 330 ASN A CA 1
ATOM 2426 C C . ASN A 1 330 ? -24.160 6.214 27.412 1.00 86.06 330 ASN A C 1
ATOM 2428 O O . ASN A 1 330 ? -25.129 5.618 27.861 1.00 86.06 330 ASN A O 1
ATOM 2432 N N . ILE A 1 331 ? -22.915 5.895 27.769 1.00 89.94 331 ILE A N 1
ATOM 2433 C CA . ILE A 1 331 ? -22.625 5.016 28.911 1.00 89.94 331 ILE A CA 1
ATOM 2434 C C . ILE A 1 331 ? -22.145 5.918 30.047 1.00 89.94 331 ILE A C 1
ATOM 2436 O O . ILE A 1 331 ? -21.075 6.526 29.965 1.00 89.94 331 ILE A O 1
ATOM 2440 N N . ILE A 1 332 ? -22.969 6.054 31.080 1.00 90.50 332 ILE A N 1
ATOM 2441 C CA . ILE A 1 332 ? -22.737 6.903 32.245 1.00 90.50 332 ILE A CA 1
ATOM 2442 C C . ILE A 1 332 ? -22.334 6.006 33.405 1.00 90.50 332 ILE A C 1
ATOM 2444 O O . ILE A 1 332 ? -23.096 5.151 33.825 1.00 90.50 332 ILE A O 1
ATOM 2448 N N . ILE A 1 333 ? -21.144 6.220 33.952 1.00 92.12 333 ILE A N 1
ATOM 2449 C CA . ILE A 1 333 ? -20.631 5.440 35.079 1.00 92.12 333 ILE A CA 1
ATOM 2450 C C . ILE A 1 333 ? -20.640 6.353 36.306 1.00 92.12 333 ILE A C 1
ATOM 2452 O O . ILE A 1 333 ? -19.905 7.346 36.354 1.00 92.12 333 ILE A O 1
ATOM 2456 N N . SER A 1 334 ? -21.542 6.086 37.251 1.00 90.00 334 SER A N 1
ATOM 2457 C CA . SER A 1 334 ? -21.838 6.983 38.376 1.00 90.00 334 SER A CA 1
ATOM 2458 C C . SER A 1 334 ? -21.675 6.347 39.757 1.00 90.00 334 SER A C 1
ATOM 2460 O O . SER A 1 334 ? -21.444 7.108 40.700 1.00 90.00 334 SER A O 1
ATOM 2462 N N . GLY A 1 335 ? -21.770 5.019 39.880 1.00 88.88 335 GLY A N 1
ATOM 2463 C CA . GLY A 1 335 ? -21.685 4.306 41.162 1.00 88.88 335 GLY A CA 1
ATOM 2464 C C . GLY A 1 335 ? -20.279 3.887 41.601 1.00 88.88 335 GLY A C 1
ATOM 2465 O O . GLY A 1 335 ? -19.280 4.231 40.965 1.00 88.88 335 GLY A O 1
ATOM 2466 N N . SER A 1 336 ? -20.210 3.159 42.718 1.00 89.75 336 SER A N 1
ATOM 2467 C CA . SER A 1 336 ? -18.997 2.528 43.259 1.00 89.75 336 SER A CA 1
ATOM 2468 C C . SER A 1 336 ? -18.929 1.032 42.937 1.00 89.75 336 SER A C 1
ATOM 2470 O O . SER A 1 336 ? -19.936 0.413 42.606 1.00 89.75 336 SER A O 1
ATOM 2472 N N . ASP A 1 337 ? -17.737 0.440 43.054 1.00 91.25 337 ASP A N 1
ATOM 2473 C CA . ASP A 1 337 ? -17.541 -1.017 42.940 1.00 91.25 337 ASP A CA 1
ATOM 2474 C C . ASP A 1 337 ? -17.976 -1.580 41.574 1.00 91.25 337 ASP A C 1
ATOM 2476 O O . ASP A 1 337 ? -18.666 -2.594 41.464 1.00 91.25 337 ASP A O 1
ATOM 2480 N N . ILE A 1 338 ? -17.581 -0.871 40.511 1.00 90.38 338 ILE A N 1
ATOM 2481 C CA . ILE A 1 338 ? -17.844 -1.246 39.120 1.00 90.38 338 ILE A CA 1
ATOM 2482 C C . ILE A 1 338 ? -16.600 -1.922 38.547 1.00 90.38 338 ILE A C 1
ATOM 2484 O O . ILE A 1 338 ? -15.538 -1.303 38.426 1.00 90.38 338 ILE A O 1
ATOM 2488 N N . HIS A 1 339 ? -16.746 -3.186 38.169 1.00 90.19 339 HIS A N 1
ATOM 2489 C CA . HIS A 1 339 ? -15.687 -4.033 37.638 1.00 90.19 339 HIS A CA 1
ATOM 2490 C C . HIS A 1 339 ? -15.988 -4.367 36.177 1.00 90.19 339 HIS A C 1
ATOM 2492 O O . HIS A 1 339 ? -16.949 -5.073 35.895 1.00 90.19 339 HIS A O 1
ATOM 2498 N N . LEU A 1 340 ? -15.175 -3.855 35.250 1.00 91.56 340 LEU A N 1
ATOM 2499 C CA . LEU A 1 340 ? -15.302 -4.125 33.815 1.00 91.56 340 LEU A CA 1
ATOM 2500 C C . LEU A 1 340 ? -14.101 -4.965 33.374 1.00 91.56 340 LEU A C 1
ATOM 2502 O O . LEU A 1 340 ? -12.979 -4.456 33.315 1.00 91.56 340 LEU A O 1
ATOM 2506 N N . ALA A 1 341 ? -14.337 -6.246 33.107 1.00 87.12 341 ALA A N 1
ATOM 2507 C CA . ALA A 1 341 ? -13.314 -7.218 32.747 1.00 87.12 341 ALA A CA 1
ATOM 2508 C C . ALA A 1 341 ? -13.515 -7.721 31.314 1.00 87.12 341 ALA A C 1
ATOM 2510 O O . ALA A 1 341 ? -14.636 -8.003 30.881 1.00 87.12 341 ALA A O 1
ATOM 2511 N N . VAL A 1 342 ? -12.413 -7.868 30.575 1.00 79.94 342 VAL A N 1
ATOM 2512 C CA . VAL A 1 342 ? -12.436 -8.530 29.268 1.00 79.94 342 VAL A CA 1
ATOM 2513 C C . VAL A 1 342 ? -12.506 -10.022 29.486 1.00 79.94 342 VAL A C 1
ATOM 2515 O O . VAL A 1 342 ? -11.651 -10.617 30.140 1.00 79.94 342 VAL A O 1
ATOM 2518 N N . VAL A 1 343 ? -13.490 -10.644 28.853 1.00 77.88 343 VAL A N 1
ATOM 2519 C CA . VAL A 1 343 ? -13.485 -12.089 28.685 1.00 77.88 343 VAL A CA 1
ATOM 2520 C C . VAL A 1 343 ? -12.497 -12.380 27.572 1.00 77.88 343 VAL A C 1
ATOM 2522 O O . VAL A 1 343 ? -12.804 -12.236 26.390 1.00 77.88 343 VAL A O 1
ATOM 2525 N N . VAL A 1 344 ? -11.283 -12.767 27.951 1.00 72.31 344 VAL A N 1
ATOM 2526 C CA . VAL A 1 344 ? -10.400 -13.454 27.016 1.00 72.31 344 VAL A CA 1
ATOM 2527 C C . VAL A 1 344 ? -11.052 -14.818 26.819 1.00 72.31 344 VAL A C 1
ATOM 2529 O O . VAL A 1 344 ? -11.107 -15.579 27.791 1.00 72.31 344 VAL A O 1
ATOM 2532 N N . PRO A 1 345 ? -11.609 -15.136 25.631 1.00 64.12 345 PRO A N 1
ATOM 2533 C CA . PRO A 1 345 ? -12.119 -16.478 25.395 1.00 64.12 345 PRO A CA 1
ATOM 2534 C C . PRO A 1 345 ? -10.976 -17.412 25.749 1.00 64.12 345 PRO A C 1
ATOM 2536 O O . PRO A 1 345 ? -9.863 -17.168 25.280 1.00 64.12 345 PRO A O 1
ATOM 2539 N N . ALA A 1 346 ? -11.217 -18.380 26.640 1.00 64.69 346 ALA A N 1
ATOM 2540 C CA . ALA A 1 346 ? -10.206 -19.336 27.067 1.00 64.69 346 ALA A CA 1
ATOM 2541 C C . ALA A 1 346 ? -9.657 -19.968 25.794 1.00 64.69 346 ALA A C 1
ATOM 2543 O O . ALA A 1 346 ? -10.309 -20.823 25.195 1.00 64.69 346 ALA A O 1
ATOM 2544 N N . GLY A 1 347 ? -8.545 -19.413 25.303 1.00 56.62 347 GLY A N 1
ATOM 2545 C CA . GLY A 1 347 ? -8.047 -19.695 23.973 1.00 56.62 347 GLY A CA 1
ATOM 2546 C C . GLY A 1 347 ? -7.775 -21.166 24.009 1.00 56.62 347 GLY A C 1
ATOM 2547 O O . GLY A 1 347 ? -6.931 -21.556 24.815 1.00 56.62 347 GLY A O 1
ATOM 2548 N N . GLY A 1 348 ? -8.588 -21.937 23.271 1.00 50.94 348 GLY A N 1
ATOM 2549 C CA . GLY A 1 348 ? -8.647 -23.384 23.383 1.00 50.94 348 GLY A CA 1
ATOM 2550 C C . GLY A 1 348 ? -7.220 -23.853 23.482 1.00 50.94 348 GLY A C 1
ATOM 2551 O O . GLY A 1 348 ? -6.463 -23.679 22.524 1.00 50.94 348 GLY A O 1
ATOM 2552 N N . SER A 1 349 ? -6.814 -24.271 24.685 1.00 51.81 349 SER A N 1
ATOM 2553 C CA . SER A 1 349 ? -5.456 -24.709 24.902 1.00 51.81 349 SER A CA 1
ATOM 2554 C C . SER A 1 349 ? -5.399 -25.967 24.077 1.00 51.81 349 SER A C 1
ATOM 2556 O O . SER A 1 349 ? -5.863 -27.020 24.506 1.00 51.81 349 SER A O 1
ATOM 2558 N N . GLY A 1 350 ? -4.937 -25.823 22.841 1.00 50.97 350 GLY A N 1
ATOM 2559 C CA . GLY A 1 350 ? -4.544 -26.908 21.987 1.00 50.97 350 GLY A CA 1
ATOM 2560 C C . GLY A 1 350 ? -3.343 -27.535 22.662 1.00 50.97 350 GLY A C 1
ATOM 2561 O O . GLY A 1 350 ? -2.221 -27.418 22.184 1.00 50.97 350 GLY A O 1
ATOM 2562 N N . THR A 1 351 ? -3.576 -28.221 23.779 1.00 52.62 351 THR A N 1
ATOM 2563 C CA . THR A 1 351 ? -2.940 -29.490 24.055 1.00 52.62 351 THR A CA 1
ATOM 2564 C C . THR A 1 351 ? -3.355 -30.372 22.889 1.00 52.62 351 THR A C 1
ATOM 2566 O O . THR A 1 351 ? -4.294 -31.157 22.973 1.00 52.62 351 THR A O 1
ATOM 2569 N N . GLY A 1 352 ? -2.713 -30.144 21.740 1.00 48.75 352 GLY A N 1
ATOM 2570 C CA . GLY A 1 352 ? -2.546 -31.181 20.758 1.00 48.75 352 GLY A CA 1
ATOM 2571 C C . GLY A 1 352 ? -1.850 -32.280 21.526 1.00 48.75 352 GLY A C 1
ATOM 2572 O O . GLY A 1 352 ? -0.652 -32.185 21.787 1.00 48.75 352 GLY A O 1
ATOM 2573 N N . ASP A 1 353 ? -2.637 -33.254 21.973 1.00 47.97 353 ASP A N 1
ATOM 2574 C CA . ASP A 1 353 ? -2.115 -34.564 22.284 1.00 47.97 353 ASP A CA 1
ATOM 2575 C C . ASP A 1 353 ? -1.266 -34.946 21.068 1.00 47.97 353 ASP A C 1
ATOM 2577 O O . ASP A 1 353 ? -1.796 -34.988 19.948 1.00 47.97 353 ASP A O 1
ATOM 2581 N N . PRO A 1 354 ? 0.055 -35.140 21.218 1.00 53.53 354 PRO A N 1
ATOM 2582 C CA . PRO A 1 354 ? 0.826 -35.767 20.170 1.00 53.53 354 PRO A CA 1
ATOM 2583 C C . PRO A 1 354 ? 0.293 -37.195 20.074 1.00 53.53 354 PRO A C 1
ATOM 2585 O O . PRO A 1 354 ? 0.694 -38.070 20.838 1.00 53.53 354 PRO A O 1
ATOM 2588 N N . ALA A 1 355 ? -0.669 -37.411 19.178 1.00 55.56 355 ALA A N 1
ATOM 2589 C CA . ALA A 1 355 ? -1.169 -38.731 18.858 1.00 55.56 355 ALA A CA 1
ATOM 2590 C C . ALA A 1 355 ? 0.016 -39.578 18.383 1.00 55.56 355 ALA A C 1
ATOM 2592 O O . ALA A 1 355 ? 0.522 -39.419 17.272 1.00 55.56 355 ALA A O 1
ATOM 2593 N N . GLY A 1 356 ? 0.485 -40.447 19.272 1.00 56.78 356 GLY A N 1
ATOM 2594 C CA . GLY A 1 356 ? 1.270 -41.608 18.917 1.00 56.78 356 GLY A CA 1
ATOM 2595 C C . GLY A 1 356 ? 0.328 -42.700 18.429 1.00 56.78 356 GLY A C 1
ATOM 2596 O O . GLY A 1 356 ? -0.351 -43.316 19.245 1.00 56.78 356 GLY A O 1
ATOM 2597 N N . SER A 1 357 ? 0.314 -42.921 17.115 1.00 43.31 357 SER A N 1
ATOM 2598 C CA . SER A 1 357 ? 0.269 -44.233 16.444 1.00 43.31 357 SER A CA 1
ATOM 2599 C C . SER A 1 357 ? 0.393 -44.026 14.940 1.00 43.31 357 SER A C 1
ATOM 2601 O O . SER A 1 357 ? -0.530 -43.397 14.374 1.00 43.31 357 SER A O 1
#